Protein AF-A0A3R6WIM2-F1 (afdb_monomer)

Organism: Aphanomyces astaci (NCBI:txid112090)

Secondary structure (DSSP, 8-state):
-EEE---THHHH-SS--HHHHHHHHHHHHHHHTT----EEE-HHHHIIIIIHHHHHHHHTT----HHHHIIIIIIIIIHHHHHHHTT-S------S-EEEE---TT-TT-TT-EEEE--SSTTT--TTTTTTS-HHHHHH--------SS-EEEEEEETTTTEEEEEESTT-GGG--S----PPPPPEEEEEEEHHHHGGG-GGGTT-------EEEEEEESSPPS---TTSEEEEE-TTSBEEEEEE-------TTTTTPPPPSS---TT-

Radius of gyration: 21.7 Å; Cα contacts (8 Å, |Δi|>4): 356; chains: 1; bounding box: 56×52×56 Å

Structure (mmCIF, N/CA/C/O backbone):
data_AF-A0A3R6WIM2-F1
#
_entry.id   AF-A0A3R6WIM2-F1
#
loop_
_atom_site.group_PDB
_atom_site.id
_atom_site.type_symbol
_atom_site.label_atom_id
_atom_site.label_alt_id
_atom_site.label_comp_id
_atom_site.label_asym_id
_atom_site.label_entity_id
_atom_site.label_seq_id
_atom_site.pdbx_PDB_ins_code
_atom_site.Cartn_x
_atom_site.Cartn_y
_atom_site.Cartn_z
_atom_site.occupancy
_atom_site.B_iso_or_equiv
_atom_site.auth_seq_id
_atom_site.auth_comp_id
_atom_site.auth_asym_id
_atom_site.auth_atom_id
_atom_site.pdbx_PDB_model_num
ATOM 1 N N . MET A 1 1 ? -11.407 5.910 15.675 1.00 86.75 1 MET A N 1
ATOM 2 C CA . MET A 1 1 ? -10.762 7.200 15.350 1.00 86.75 1 MET A CA 1
ATOM 3 C C . MET A 1 1 ? -10.934 7.464 13.865 1.00 86.75 1 MET A C 1
ATOM 5 O O . MET A 1 1 ? -10.931 6.506 13.103 1.00 86.75 1 MET A O 1
ATOM 9 N N . TYR A 1 2 ? -11.085 8.726 13.484 1.00 91.81 2 TYR A N 1
ATOM 10 C CA . TYR A 1 2 ? -11.113 9.222 12.111 1.00 91.81 2 TYR A CA 1
ATOM 11 C C . TYR A 1 2 ? -9.882 10.107 11.897 1.00 91.81 2 TYR A C 1
ATOM 13 O O . TYR A 1 2 ? -9.589 10.944 12.751 1.00 91.81 2 TYR A O 1
ATOM 21 N N . MET A 1 3 ? -9.154 9.896 10.802 1.00 93.19 3 MET A N 1
ATOM 22 C CA . MET A 1 3 ? -7.938 10.646 10.480 1.00 93.19 3 MET A CA 1
ATOM 23 C C . MET A 1 3 ? -8.254 11.684 9.409 1.00 93.19 3 MET A C 1
ATOM 25 O O . MET A 1 3 ? -8.767 11.326 8.352 1.00 93.19 3 MET A O 1
ATOM 29 N N . ASN A 1 4 ? -7.934 12.944 9.679 1.00 91.81 4 ASN A N 1
ATOM 30 C CA . ASN A 1 4 ? -7.962 14.018 8.702 1.00 91.81 4 ASN A CA 1
ATOM 31 C C . ASN A 1 4 ? -6.546 14.211 8.156 1.00 91.81 4 ASN A C 1
ATOM 33 O O . ASN A 1 4 ? -5.674 14.661 8.890 1.00 91.81 4 ASN A O 1
ATOM 37 N N . ASN A 1 5 ? -6.314 13.835 6.900 1.00 91.19 5 ASN A N 1
ATOM 38 C CA . ASN A 1 5 ? -4.972 13.847 6.299 1.00 91.19 5 ASN A CA 1
ATOM 39 C C . ASN A 1 5 ? -4.821 14.905 5.199 1.00 91.19 5 ASN A C 1
ATOM 41 O O . ASN A 1 5 ? -3.722 15.099 4.689 1.00 91.19 5 ASN A O 1
ATOM 45 N N . TRP A 1 6 ? -5.912 15.559 4.807 1.00 87.81 6 TRP A N 1
ATOM 46 C CA . TRP A 1 6 ? -5.915 16.586 3.776 1.00 87.81 6 TRP A CA 1
ATOM 47 C C . TRP A 1 6 ? -6.895 17.686 4.156 1.00 87.81 6 TRP A C 1
ATOM 49 O O . TRP A 1 6 ? -7.988 17.395 4.644 1.00 87.81 6 TRP A O 1
ATOM 59 N N . ASP A 1 7 ? -6.498 18.934 3.939 1.00 80.62 7 ASP A N 1
ATOM 60 C CA . ASP A 1 7 ? -7.357 20.091 4.140 1.00 80.62 7 ASP A CA 1
ATOM 61 C C . ASP A 1 7 ? -7.768 20.650 2.776 1.00 80.62 7 ASP A C 1
ATOM 63 O O . ASP A 1 7 ? -6.949 21.184 2.034 1.00 80.62 7 ASP A O 1
ATOM 67 N N . THR A 1 8 ? -9.045 20.499 2.427 1.00 70.69 8 THR A N 1
ATOM 68 C CA . THR A 1 8 ? -9.596 21.010 1.163 1.00 70.69 8 THR A CA 1
ATOM 69 C C . THR A 1 8 ? -9.983 22.488 1.243 1.00 70.69 8 THR A C 1
ATOM 71 O O . THR A 1 8 ? -10.415 23.064 0.243 1.00 70.69 8 THR A O 1
ATOM 74 N N . SER A 1 9 ? -9.862 23.123 2.417 1.00 66.31 9 SER A N 1
ATOM 75 C CA . SER A 1 9 ? -10.294 24.511 2.608 1.00 66.31 9 SER A CA 1
ATOM 76 C C . SER A 1 9 ? -9.467 25.514 1.795 1.00 66.31 9 SER A C 1
ATOM 78 O O . SER A 1 9 ? -10.007 26.543 1.379 1.00 66.31 9 SER A O 1
ATOM 80 N N . ASP A 1 10 ? -8.219 25.163 1.477 1.00 59.25 10 ASP A N 1
ATOM 81 C CA . ASP A 1 10 ? -7.334 25.926 0.592 1.00 59.25 10 ASP A CA 1
ATOM 82 C C . ASP A 1 10 ? -7.702 25.801 -0.903 1.00 59.25 10 ASP A C 1
ATOM 84 O O . ASP A 1 10 ? -7.339 26.670 -1.699 1.00 59.25 10 ASP A O 1
ATOM 88 N N . GLU A 1 11 ? -8.444 24.760 -1.302 1.00 62.84 11 GLU A N 1
ATOM 89 C CA . GLU A 1 11 ? -8.782 24.470 -2.707 1.00 62.84 11 GLU A CA 1
ATOM 90 C C . GLU A 1 11 ? -10.195 24.937 -3.094 1.00 62.84 11 GLU A C 1
ATOM 92 O O . GLU A 1 11 ? -10.395 25.488 -4.178 1.00 62.84 11 GLU A O 1
ATOM 97 N N . GLU A 1 12 ? -11.182 24.740 -2.215 1.00 59.19 12 GLU A N 1
ATOM 98 C CA . GLU A 1 12 ? -12.606 24.902 -2.559 1.00 59.19 12 GLU A CA 1
ATOM 99 C C . GLU A 1 12 ? -13.283 26.119 -1.897 1.00 59.19 12 GLU A C 1
ATOM 101 O O . GLU A 1 12 ? -14.441 26.434 -2.192 1.00 59.19 12 GLU A O 1
ATOM 106 N N . GLY A 1 13 ? -12.573 26.854 -1.032 1.00 54.12 13 GLY A N 1
ATOM 107 C CA . GLY A 1 13 ? -13.173 27.895 -0.192 1.00 54.12 13 GLY A CA 1
ATOM 108 C C . GLY A 1 13 ? -14.151 27.305 0.835 1.00 54.12 13 GLY A C 1
ATOM 109 O O . GLY A 1 13 ? -14.375 26.103 0.876 1.00 54.12 13 GLY A O 1
ATOM 110 N N . HIS A 1 14 ? -14.730 28.137 1.709 1.00 53.75 14 HIS A N 1
ATOM 111 C CA . HIS A 1 14 ? -15.547 27.732 2.873 1.00 53.75 14 HIS A CA 1
ATOM 112 C C . HIS A 1 14 ? -16.905 27.039 2.558 1.00 53.75 14 HIS A C 1
ATOM 114 O O . HIS A 1 14 ? -17.924 27.351 3.179 1.00 53.75 14 HIS A O 1
ATOM 120 N N . ALA A 1 15 ? -16.963 26.125 1.591 1.00 58.12 15 ALA A N 1
ATOM 121 C CA . ALA A 1 15 ? -18.039 25.152 1.455 1.00 58.12 15 ALA A CA 1
ATOM 122 C C . ALA A 1 15 ? -17.889 24.043 2.514 1.00 58.12 15 ALA A C 1
ATOM 124 O O . ALA A 1 15 ? -16.830 23.878 3.119 1.00 58.12 15 ALA A O 1
ATOM 125 N N . THR A 1 16 ? -18.964 23.294 2.777 1.00 59.88 16 THR A N 1
ATOM 126 C CA . THR A 1 16 ? -18.928 22.141 3.687 1.00 59.88 16 THR A CA 1
ATOM 127 C C . THR A 1 16 ? -17.893 21.138 3.184 1.00 59.88 16 THR A C 1
ATOM 129 O O . THR A 1 16 ? -18.090 20.519 2.142 1.00 59.88 16 THR A O 1
ATOM 132 N N . CYS A 1 17 ? -16.785 21.013 3.914 1.00 66.88 17 CYS A N 1
ATOM 133 C CA . CYS A 1 17 ? -15.650 20.191 3.521 1.00 66.88 17 CYS A CA 1
ATOM 134 C C . CYS A 1 17 ? -16.078 18.713 3.406 1.00 66.88 17 CYS A C 1
ATOM 136 O O . CYS A 1 17 ? -16.733 18.204 4.325 1.00 66.88 17 CYS A O 1
ATOM 138 N N . PRO A 1 18 ? -15.708 17.988 2.331 1.00 74.75 18 PRO A N 1
ATOM 139 C CA . PRO A 1 18 ? -15.971 16.552 2.204 1.00 74.75 18 PRO A CA 1
ATOM 140 C C . PRO A 1 18 ? -15.535 15.744 3.435 1.00 74.75 18 PRO A C 1
ATOM 142 O O . PRO A 1 18 ? -16.265 14.858 3.881 1.00 74.75 18 PRO A O 1
ATOM 145 N N . ALA A 1 19 ? -14.413 16.117 4.059 1.00 77.00 19 ALA A N 1
ATOM 146 C CA . ALA A 1 19 ? -13.915 15.470 5.270 1.00 77.00 19 ALA A CA 1
ATOM 147 C C . ALA A 1 19 ? -14.856 15.629 6.481 1.00 77.00 19 ALA A C 1
ATOM 149 O O . ALA A 1 19 ? -14.886 14.759 7.353 1.00 77.00 19 ALA A O 1
ATOM 150 N N . ASP A 1 20 ? -15.643 16.708 6.552 1.00 82.19 20 ASP A N 1
ATOM 151 C CA . ASP A 1 20 ? -16.633 16.892 7.619 1.00 82.19 20 ASP A CA 1
ATOM 152 C C . ASP A 1 20 ? -17.841 15.970 7.422 1.00 82.19 20 ASP A C 1
ATOM 154 O O . ASP A 1 20 ? -18.350 15.406 8.393 1.00 82.19 20 ASP A O 1
ATOM 158 N N . MET A 1 21 ? -18.266 15.758 6.170 1.00 83.75 21 MET A N 1
ATOM 159 C CA . MET A 1 21 ? -19.327 14.798 5.849 1.00 83.75 21 MET A CA 1
ATOM 160 C C . MET A 1 21 ? -18.889 13.357 6.138 1.00 83.75 21 MET A C 1
ATOM 162 O O . MET A 1 21 ? -19.644 12.591 6.741 1.00 83.75 21 MET A O 1
ATOM 166 N N . GLU A 1 22 ? -17.659 12.993 5.767 1.00 85.44 22 GLU A N 1
ATOM 167 C CA . GLU A 1 22 ? -17.084 11.679 6.079 1.00 85.44 22 GLU A CA 1
ATOM 168 C C . GLU A 1 22 ? -16.961 11.456 7.590 1.00 85.44 22 GLU A C 1
ATOM 170 O O . GLU A 1 22 ? -17.325 10.389 8.098 1.00 85.44 22 GLU A O 1
ATOM 175 N N . TYR A 1 23 ? -16.512 12.473 8.331 1.00 88.75 23 TYR A N 1
ATOM 176 C CA . TYR A 1 23 ? -16.432 12.392 9.784 1.00 88.75 23 TYR A CA 1
ATOM 177 C C . TYR A 1 23 ? -17.807 12.186 10.429 1.00 88.75 23 TYR A C 1
ATOM 179 O O . TYR A 1 23 ? -17.931 11.371 11.347 1.00 88.75 23 TYR A O 1
ATOM 187 N N . GLU A 1 24 ? -18.847 12.871 9.946 1.00 88.69 24 GLU A N 1
ATOM 188 C CA . GLU A 1 24 ? -20.206 12.701 10.467 1.00 88.69 24 GLU A CA 1
ATOM 189 C C . GLU A 1 24 ? -20.751 11.292 10.197 1.00 88.69 24 GLU A C 1
ATOM 191 O O . GLU A 1 24 ? -21.324 10.675 11.099 1.00 88.69 24 GLU A O 1
ATOM 196 N N . ALA A 1 25 ? -20.494 10.725 9.013 1.00 88.31 25 ALA A N 1
ATOM 197 C CA . ALA A 1 25 ? -20.858 9.342 8.705 1.00 88.31 25 ALA A CA 1
ATOM 198 C C . ALA A 1 25 ? -20.151 8.338 9.637 1.00 88.31 25 ALA A C 1
ATOM 200 O O . ALA A 1 25 ? -20.781 7.423 10.174 1.00 88.31 25 ALA A O 1
ATOM 201 N N . VAL A 1 26 ? -18.853 8.532 9.902 1.00 88.06 26 VAL A N 1
ATOM 202 C CA . VAL A 1 26 ? -18.105 7.704 10.865 1.00 88.06 26 VAL A CA 1
ATOM 203 C C . VAL A 1 26 ? -18.664 7.865 12.276 1.00 88.06 26 VAL A C 1
ATOM 205 O O . VAL A 1 26 ? -18.833 6.873 12.987 1.00 88.06 26 VAL A O 1
ATOM 208 N N . ARG A 1 27 ? -19.004 9.094 12.679 1.00 90.88 27 ARG A N 1
ATOM 209 C CA . ARG A 1 27 ? -19.613 9.378 13.981 1.00 90.88 27 ARG A CA 1
ATOM 210 C C . ARG A 1 27 ? -20.948 8.654 14.136 1.00 90.88 27 ARG A C 1
ATOM 212 O O . ARG A 1 27 ? -21.190 8.082 15.197 1.00 90.88 27 ARG A O 1
ATOM 219 N N . GLN A 1 28 ? -21.779 8.635 13.096 1.00 90.31 28 GLN A N 1
ATOM 220 C CA . GLN A 1 28 ? -23.046 7.909 13.095 1.00 90.31 28 GLN A CA 1
ATOM 221 C C . GLN A 1 28 ? -22.829 6.403 13.290 1.00 90.31 28 GLN A C 1
ATOM 223 O O . GL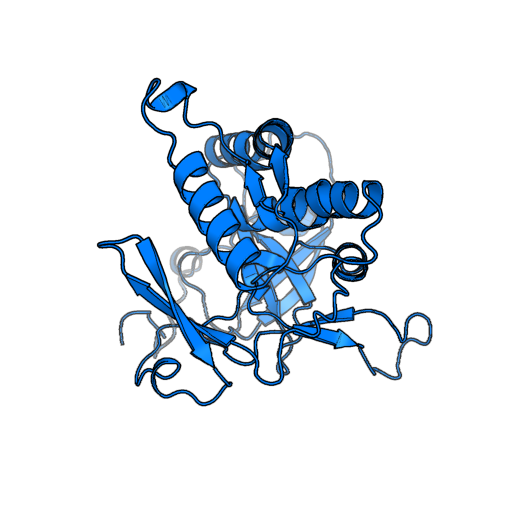N A 1 28 ? -23.399 5.831 14.214 1.00 90.31 28 GLN A O 1
ATOM 228 N N . VAL A 1 29 ? -21.930 5.784 12.517 1.00 85.88 29 VAL A N 1
ATOM 229 C CA . VAL A 1 29 ? -21.606 4.354 12.671 1.00 85.88 29 VAL A CA 1
ATOM 230 C C . VAL A 1 29 ? -21.071 4.048 14.072 1.00 85.88 29 VAL A C 1
ATOM 232 O O . VAL A 1 29 ? -21.488 3.068 14.686 1.00 85.88 29 VAL A O 1
ATOM 235 N N . CYS A 1 30 ? -20.176 4.885 14.607 1.00 83.75 30 CYS A N 1
ATOM 236 C CA . CYS A 1 30 ? -19.651 4.735 15.964 1.00 83.75 30 CYS A CA 1
ATOM 237 C C . CYS A 1 30 ? -20.755 4.809 17.030 1.00 83.75 30 CYS A C 1
ATOM 239 O O . CYS A 1 30 ? -20.733 4.014 17.971 1.00 83.75 30 CYS A O 1
ATOM 241 N N . ASN A 1 31 ? -21.726 5.713 16.866 1.00 88.94 31 ASN A N 1
ATOM 242 C CA . ASN A 1 31 ? -22.882 5.815 17.758 1.00 88.94 31 ASN A CA 1
ATOM 243 C C . ASN A 1 31 ? -23.758 4.556 17.684 1.00 88.94 31 ASN A C 1
ATOM 245 O O . ASN A 1 31 ? -24.132 4.025 18.729 1.00 88.94 31 ASN A O 1
ATOM 249 N N . ASP A 1 32 ? -24.028 4.051 16.478 1.00 85.44 32 ASP A N 1
ATOM 250 C CA . ASP A 1 32 ? -24.875 2.873 16.257 1.00 85.44 32 ASP A CA 1
ATOM 251 C C . ASP A 1 32 ? -24.294 1.605 16.906 1.00 85.44 32 ASP A C 1
ATOM 253 O O . ASP A 1 32 ? -25.037 0.762 17.412 1.00 85.44 32 ASP A O 1
ATOM 257 N N . ILE A 1 33 ? -22.963 1.474 16.932 1.00 82.25 33 ILE A N 1
ATOM 258 C CA . ILE A 1 33 ? -22.265 0.328 17.544 1.00 82.25 33 ILE A CA 1
ATOM 259 C C . ILE A 1 33 ? -21.756 0.601 18.969 1.00 82.25 33 ILE A C 1
ATOM 261 O O . ILE A 1 33 ? -21.156 -0.283 19.580 1.00 82.25 33 ILE A O 1
ATOM 265 N N . GLY A 1 34 ? -21.994 1.800 19.509 1.00 86.00 34 GLY A N 1
ATOM 266 C CA . GLY A 1 34 ? -21.669 2.163 20.889 1.00 86.00 34 GLY A CA 1
ATOM 267 C C . GLY A 1 34 ? -20.174 2.307 21.199 1.00 86.00 34 GLY A C 1
ATOM 268 O O . GLY A 1 34 ? -19.759 1.977 22.310 1.00 86.00 34 GLY A O 1
ATOM 269 N N . ILE A 1 35 ? -19.357 2.787 20.252 1.00 86.00 35 ILE A N 1
ATOM 270 C CA . ILE A 1 35 ? -17.922 3.057 20.470 1.00 86.00 35 ILE A CA 1
ATOM 271 C C . ILE A 1 35 ? -17.607 4.560 20.401 1.00 86.00 35 ILE A C 1
ATOM 273 O O . ILE A 1 35 ? -18.250 5.287 19.644 1.00 86.00 35 ILE A O 1
ATOM 277 N N . PRO A 1 36 ? -16.600 5.058 21.146 1.00 87.56 36 PRO A N 1
ATOM 278 C CA . PRO A 1 36 ? -16.209 6.461 21.070 1.00 87.56 36 PRO A CA 1
ATOM 279 C C . PRO A 1 36 ? -15.622 6.806 19.695 1.00 87.56 36 PRO A C 1
ATOM 281 O O . PRO A 1 36 ? -14.793 6.075 19.143 1.00 87.56 36 PRO A O 1
ATOM 284 N N . CYS A 1 37 ? -16.022 7.963 19.167 1.00 88.25 37 CYS A N 1
ATOM 285 C CA . CYS A 1 37 ? -15.462 8.533 17.948 1.00 88.25 37 CYS A CA 1
ATOM 286 C C . CYS A 1 37 ? -14.547 9.716 18.288 1.00 88.25 37 CYS A C 1
ATOM 288 O O . CYS A 1 37 ? -14.915 10.597 19.062 1.00 88.25 37 CYS A O 1
ATOM 290 N N . THR A 1 38 ? -13.358 9.741 17.692 1.00 89.19 38 THR A N 1
ATOM 291 C CA . THR A 1 38 ? -12.363 10.807 17.869 1.00 89.19 38 THR A CA 1
ATOM 292 C C . THR A 1 38 ? -11.791 11.159 16.508 1.00 89.19 38 THR A C 1
ATOM 294 O O . THR A 1 38 ? -11.394 10.246 15.780 1.00 89.19 38 THR A O 1
ATOM 297 N N . ARG A 1 39 ? -11.743 12.452 16.179 1.00 92.06 39 ARG A N 1
ATOM 298 C CA . ARG A 1 39 ? -11.039 12.992 15.009 1.00 92.06 39 ARG A CA 1
ATOM 299 C C . ARG A 1 39 ? -9.605 13.343 15.393 1.00 92.06 39 ARG A C 1
ATOM 301 O O . ARG A 1 39 ? -9.386 13.918 16.455 1.00 92.06 39 ARG A O 1
ATOM 308 N N . VAL A 1 40 ? -8.659 12.992 14.534 1.00 92.12 40 VAL A N 1
ATOM 309 C CA . VAL A 1 40 ? -7.230 13.285 14.685 1.00 92.12 40 VAL A CA 1
ATOM 310 C C . VAL A 1 40 ? -6.740 13.876 13.375 1.00 92.12 40 VAL A C 1
ATOM 312 O O . VAL A 1 40 ? -7.156 13.409 12.317 1.00 92.12 40 VAL A O 1
ATOM 315 N N . ASP A 1 41 ? -5.900 14.899 13.446 1.00 93.25 41 ASP A N 1
ATOM 316 C CA . ASP A 1 41 ? -5.340 15.557 12.271 1.00 93.25 41 ASP A CA 1
ATOM 317 C C . ASP A 1 41 ? -3.900 15.090 12.036 1.00 93.25 41 ASP A C 1
ATOM 319 O O . ASP A 1 41 ? -3.102 15.075 12.973 1.00 93.25 41 ASP A O 1
ATOM 323 N N . PHE A 1 42 ? -3.611 14.676 10.804 1.00 95.44 42 PHE A N 1
ATOM 324 C CA . PHE A 1 42 ? -2.285 14.313 10.308 1.00 95.44 42 PHE A CA 1
ATOM 325 C C . PHE A 1 42 ? -1.989 15.013 8.972 1.00 95.44 42 PHE A C 1
ATOM 327 O O . PHE A 1 42 ? -1.246 14.480 8.144 1.00 95.44 42 PHE A O 1
ATOM 334 N N . VAL A 1 43 ? -2.595 16.180 8.711 1.00 93.69 43 VAL A N 1
ATOM 335 C CA . VAL A 1 43 ? -2.402 16.936 7.460 1.00 93.69 43 VAL A CA 1
ATOM 336 C C . VAL A 1 43 ? -0.924 17.271 7.264 1.00 93.69 43 VAL A C 1
ATOM 338 O O . VAL A 1 43 ? -0.383 17.090 6.174 1.00 93.69 43 VAL A O 1
ATOM 341 N N . GLN A 1 44 ? -0.238 17.691 8.331 1.00 93.69 44 GLN A N 1
ATOM 342 C CA . GLN A 1 44 ? 1.183 18.030 8.271 1.00 93.69 44 GLN A CA 1
ATOM 343 C C . GLN A 1 44 ? 2.057 16.800 7.977 1.00 93.69 44 GLN A C 1
ATOM 345 O O . GLN A 1 44 ? 2.960 16.870 7.141 1.00 93.69 44 GLN A O 1
ATOM 350 N N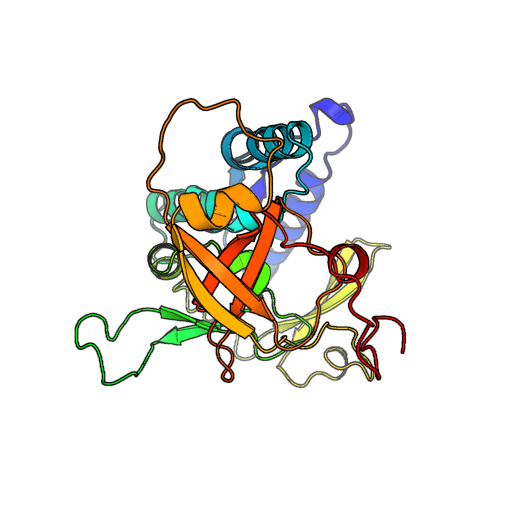 . GLU A 1 45 ? 1.811 15.673 8.646 1.00 95.75 45 GLU A N 1
ATOM 351 C CA . GLU A 1 45 ? 2.531 14.421 8.409 1.00 95.75 45 GLU A CA 1
ATOM 352 C C . GLU A 1 45 ? 2.279 13.892 6.998 1.00 95.75 45 GLU A C 1
ATOM 354 O O . GLU A 1 45 ? 3.225 13.487 6.325 1.00 95.75 45 GLU A O 1
ATOM 359 N N . TYR A 1 46 ? 1.033 13.932 6.521 1.00 95.88 46 TYR A N 1
ATOM 360 C CA . TYR A 1 46 ? 0.688 13.513 5.165 1.00 95.88 46 TYR A CA 1
ATOM 361 C C . TYR A 1 46 ? 1.386 14.387 4.122 1.00 95.88 46 TYR A C 1
ATOM 363 O O . TYR A 1 46 ? 2.005 13.863 3.194 1.00 95.88 46 TYR A O 1
ATOM 371 N N . TRP A 1 47 ? 1.361 15.711 4.296 1.00 93.88 47 TRP A N 1
ATOM 372 C CA . TRP A 1 47 ? 2.027 16.627 3.377 1.00 93.88 47 TRP A CA 1
ATOM 373 C C . TRP A 1 47 ? 3.529 16.343 3.278 1.00 93.88 47 TRP A C 1
ATOM 375 O O . TRP A 1 47 ? 4.063 16.178 2.182 1.00 93.88 47 TRP A O 1
ATOM 385 N N . ASN A 1 48 ? 4.205 16.239 4.424 1.00 94.94 48 ASN A N 1
ATOM 386 C CA . ASN A 1 48 ? 5.661 16.118 4.475 1.00 94.94 48 ASN A CA 1
ATOM 387 C C . ASN A 1 48 ? 6.172 14.722 4.107 1.00 94.94 48 ASN A C 1
ATOM 389 O O . ASN A 1 48 ? 7.232 14.610 3.497 1.00 94.94 48 ASN A O 1
ATOM 393 N N . ASN A 1 49 ? 5.441 13.668 4.478 1.00 95.44 49 ASN A N 1
ATOM 394 C CA . ASN A 1 49 ? 5.935 12.294 4.362 1.00 95.44 49 ASN A CA 1
ATOM 395 C C . ASN A 1 49 ? 5.322 11.534 3.178 1.00 95.44 49 ASN A C 1
ATOM 397 O O . ASN A 1 49 ? 5.833 10.480 2.806 1.00 95.44 49 ASN A O 1
ATOM 401 N N . VAL A 1 50 ? 4.238 12.041 2.580 1.00 95.25 50 VAL A N 1
ATOM 402 C CA . VAL A 1 50 ? 3.557 11.394 1.44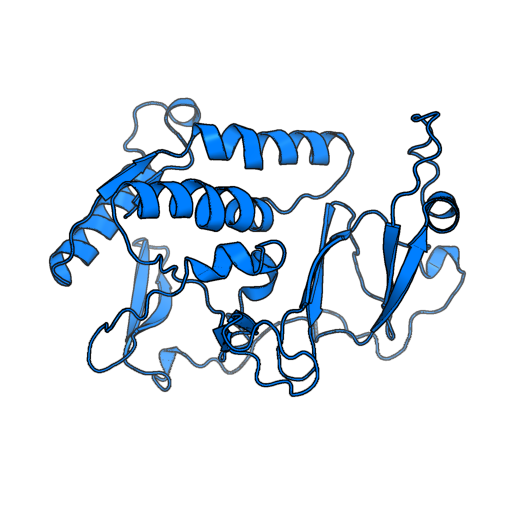7 1.00 95.25 50 VAL A CA 1
ATOM 403 C C . VAL A 1 50 ? 3.513 12.321 0.241 1.00 95.25 50 VAL A C 1
ATOM 405 O O . VAL A 1 50 ? 4.068 11.987 -0.803 1.00 95.25 50 VAL A O 1
ATOM 408 N N . PHE A 1 51 ? 2.880 13.487 0.372 1.00 93.94 51 PHE A N 1
ATOM 409 C CA . PHE A 1 51 ? 2.580 14.338 -0.778 1.00 93.94 51 PHE A CA 1
ATOM 410 C C . PHE A 1 51 ? 3.829 14.987 -1.388 1.00 93.94 51 PHE A C 1
ATOM 412 O O . PHE A 1 51 ? 4.096 14.788 -2.572 1.00 93.94 51 PHE A O 1
ATOM 419 N N . ALA A 1 52 ? 4.624 15.710 -0.592 1.00 93.25 52 ALA A N 1
ATOM 420 C CA . ALA A 1 52 ? 5.844 16.360 -1.070 1.00 93.25 52 ALA A CA 1
ATOM 421 C C . ALA A 1 52 ? 6.857 15.355 -1.666 1.00 93.25 52 ALA A C 1
ATOM 423 O O . ALA A 1 52 ? 7.299 15.589 -2.792 1.00 93.25 52 ALA A O 1
ATOM 424 N N . PRO A 1 53 ? 7.133 14.192 -1.035 1.00 92.44 53 PRO A N 1
ATOM 425 C CA . PRO A 1 53 ? 7.952 13.150 -1.657 1.00 92.44 53 PRO A CA 1
ATOM 426 C C . PRO A 1 53 ? 7.406 12.651 -3.002 1.00 92.44 53 PRO A C 1
ATOM 428 O O . PRO A 1 53 ? 8.175 12.454 -3.940 1.00 92.44 53 PRO A O 1
ATOM 431 N N . CYS A 1 54 ? 6.082 12.494 -3.145 1.00 89.38 54 CYS A N 1
ATOM 432 C CA . CYS A 1 54 ? 5.490 12.126 -4.434 1.00 89.38 54 CYS A CA 1
ATOM 433 C C . CYS A 1 54 ? 5.721 13.207 -5.501 1.00 89.38 54 CYS A C 1
ATOM 435 O O . CYS A 1 54 ? 5.991 12.872 -6.652 1.00 89.38 54 CYS A O 1
ATOM 437 N N . LEU A 1 55 ? 5.636 14.495 -5.150 1.00 88.81 55 LEU A N 1
ATOM 438 C CA . LEU A 1 55 ? 5.937 15.582 -6.089 1.00 88.81 55 LEU A CA 1
ATOM 439 C C . LEU A 1 55 ? 7.400 15.554 -6.542 1.00 88.81 55 LEU A C 1
ATOM 441 O O . LEU A 1 55 ? 7.666 15.721 -7.734 1.00 88.81 55 LEU A O 1
ATOM 445 N N . ASP A 1 56 ? 8.330 15.288 -5.624 1.00 86.25 56 ASP A N 1
ATOM 446 C CA . ASP A 1 56 ? 9.753 15.146 -5.944 1.00 86.25 56 ASP A CA 1
ATOM 447 C C . ASP A 1 56 ? 10.008 13.952 -6.877 1.00 86.25 56 ASP A C 1
ATOM 449 O O . ASP A 1 56 ? 10.832 14.039 -7.792 1.00 86.25 56 ASP A O 1
ATOM 453 N N . GLU A 1 57 ? 9.293 12.840 -6.688 1.00 79.88 57 GLU A N 1
ATOM 454 C CA . GLU A 1 57 ? 9.351 11.680 -7.582 1.00 79.88 57 GLU A CA 1
ATOM 455 C C . GLU A 1 57 ? 8.762 11.989 -8.966 1.00 79.88 57 GLU A C 1
ATOM 457 O O . GLU A 1 57 ? 9.395 11.694 -9.985 1.00 79.88 57 GLU A O 1
ATOM 462 N N . TYR A 1 58 ? 7.604 12.652 -9.033 1.00 79.25 58 TYR A N 1
ATOM 463 C CA . TYR A 1 58 ? 7.031 13.109 -10.302 1.00 79.25 58 TYR A CA 1
ATOM 464 C C . TYR A 1 58 ? 7.974 14.059 -11.049 1.00 79.25 58 TYR A C 1
ATOM 466 O O . TYR A 1 58 ? 8.165 13.908 -12.257 1.00 79.25 58 TYR A O 1
ATOM 474 N N . ALA A 1 59 ? 8.617 14.998 -10.348 1.00 73.69 59 ALA A N 1
ATOM 475 C CA . ALA A 1 59 ? 9.601 15.912 -10.932 1.00 73.69 59 ALA A CA 1
ATOM 476 C C . ALA A 1 59 ? 10.822 15.174 -11.515 1.00 73.69 59 ALA A C 1
ATOM 478 O O . ALA A 1 59 ? 11.454 15.659 -12.454 1.00 73.69 59 ALA A O 1
ATOM 479 N N . GLN A 1 60 ? 11.128 13.981 -11.000 1.00 77.31 60 GLN A N 1
ATOM 480 C CA . GLN A 1 60 ? 12.178 13.093 -11.502 1.00 77.31 60 GLN A CA 1
ATOM 481 C C . GLN A 1 60 ? 11.715 12.147 -12.625 1.00 77.31 60 GLN A C 1
ATOM 483 O O . GLN A 1 60 ? 12.515 11.335 -13.098 1.00 77.31 60 GLN A O 1
ATOM 488 N N . GLY A 1 61 ? 10.456 12.241 -13.062 1.00 73.31 61 GLY A N 1
ATOM 489 C CA . GLY A 1 61 ? 9.877 11.397 -14.109 1.00 73.31 61 GLY A CA 1
ATOM 490 C C . GLY A 1 61 ? 9.407 10.023 -13.627 1.00 73.31 61 GLY A C 1
ATOM 491 O O . GLY A 1 61 ? 9.184 9.135 -14.450 1.00 73.31 61 GLY A O 1
ATOM 492 N N . PHE A 1 62 ? 9.267 9.830 -12.315 1.00 75.81 62 PHE A N 1
ATOM 493 C CA . PHE A 1 62 ? 8.704 8.614 -11.741 1.00 75.81 62 PHE A CA 1
ATOM 494 C C . PHE A 1 62 ? 7.183 8.664 -11.652 1.00 75.81 62 PHE A C 1
ATOM 496 O O . PHE A 1 62 ? 6.555 9.716 -11.760 1.00 75.81 62 PHE A O 1
ATOM 503 N N . THR A 1 63 ? 6.586 7.489 -11.461 1.00 78.25 63 THR A N 1
ATOM 504 C CA . THR A 1 63 ? 5.156 7.340 -11.177 1.00 78.25 63 THR A CA 1
ATOM 505 C C . THR A 1 63 ? 4.997 6.800 -9.750 1.00 78.25 63 THR A C 1
ATOM 507 O O . THR A 1 63 ? 4.836 5.587 -9.600 1.00 78.25 63 THR A O 1
ATOM 510 N N . PRO A 1 64 ? 5.090 7.647 -8.705 1.00 84.06 64 PRO A N 1
ATOM 511 C CA . PRO A 1 64 ? 4.947 7.228 -7.309 1.00 84.06 64 PRO A CA 1
ATOM 512 C C . PRO A 1 64 ? 3.579 6.604 -7.024 1.00 84.06 64 PRO A C 1
ATOM 514 O O . PRO A 1 64 ? 2.582 6.895 -7.690 1.00 84.06 64 PRO A O 1
ATOM 517 N N . ASN A 1 65 ? 3.513 5.794 -5.968 1.00 89.06 65 ASN A N 1
ATOM 518 C CA . ASN A 1 65 ? 2.255 5.306 -5.410 1.00 89.06 65 ASN A CA 1
ATOM 519 C C . ASN A 1 65 ? 2.010 5.908 -4.005 1.00 89.06 65 ASN A C 1
ATOM 521 O O . ASN A 1 65 ? 2.542 5.386 -3.018 1.00 89.06 65 ASN A O 1
ATOM 525 N N . PRO A 1 66 ? 1.205 6.985 -3.882 1.00 91.56 66 PRO A N 1
ATOM 526 C CA . PRO A 1 66 ? 0.990 7.668 -2.604 1.00 91.56 66 PRO A CA 1
ATOM 527 C C . PRO A 1 66 ? 0.265 6.803 -1.565 1.00 91.56 66 PRO A C 1
ATOM 529 O O . PRO A 1 66 ? 0.454 7.013 -0.370 1.00 91.56 66 PRO A O 1
ATOM 532 N N . ASP A 1 67 ? -0.522 5.802 -1.975 1.00 91.69 67 ASP A N 1
ATOM 533 C CA . ASP A 1 67 ? -1.237 4.920 -1.044 1.00 91.69 67 ASP A CA 1
ATOM 534 C C . ASP A 1 67 ? -0.290 3.980 -0.290 1.00 91.69 67 ASP A C 1
ATOM 536 O O . ASP A 1 67 ? -0.477 3.732 0.906 1.00 91.69 67 ASP A O 1
ATOM 540 N N . VAL A 1 68 ? 0.753 3.484 -0.968 1.00 91.81 68 VAL A N 1
ATOM 541 C CA . VAL A 1 68 ? 1.808 2.671 -0.342 1.00 91.81 68 VAL A CA 1
ATOM 542 C C . VAL A 1 68 ? 2.531 3.488 0.734 1.00 91.81 68 VAL A C 1
ATOM 544 O O . VAL A 1 68 ? 2.722 3.008 1.855 1.00 91.81 68 VAL A O 1
ATOM 547 N N . LEU A 1 69 ? 2.874 4.744 0.425 1.00 92.06 69 LEU A N 1
ATOM 548 C CA . LEU A 1 69 ? 3.504 5.660 1.379 1.00 92.06 69 LEU A CA 1
ATOM 549 C C . LEU A 1 69 ? 2.555 6.047 2.518 1.00 92.06 69 LEU A C 1
ATOM 551 O O . LEU A 1 69 ? 2.945 5.981 3.677 1.00 92.06 69 LEU A O 1
ATOM 555 N N . CYS A 1 70 ? 1.293 6.362 2.228 1.00 94.56 70 CYS A N 1
ATOM 556 C CA . CYS A 1 70 ? 0.285 6.689 3.237 1.00 94.56 70 CYS A CA 1
ATOM 557 C C . CYS A 1 70 ? 0.095 5.554 4.253 1.00 94.56 70 CYS A C 1
ATOM 559 O O . CYS A 1 70 ? 0.006 5.798 5.459 1.00 94.56 70 CYS A O 1
ATOM 561 N N . ASN A 1 71 ? 0.079 4.296 3.803 1.00 94.19 71 ASN A N 1
ATOM 562 C CA . ASN A 1 71 ? 0.027 3.166 4.727 1.00 94.19 71 ASN A CA 1
ATOM 563 C C . ASN A 1 71 ? 1.268 3.120 5.624 1.00 94.19 71 ASN A C 1
ATOM 565 O O . ASN A 1 71 ? 1.119 3.003 6.839 1.00 94.19 71 ASN A O 1
ATOM 569 N N . ARG A 1 72 ? 2.468 3.253 5.050 1.00 93.38 72 ARG A N 1
ATOM 570 C CA . ARG A 1 72 ? 3.726 3.203 5.804 1.00 93.38 72 ARG A CA 1
ATOM 571 C C . ARG A 1 72 ? 3.865 4.358 6.800 1.00 93.38 72 ARG A C 1
ATOM 573 O O . ARG A 1 72 ? 4.092 4.103 7.975 1.00 93.38 72 ARG A O 1
ATOM 580 N N . GLU A 1 73 ? 3.701 5.592 6.337 1.00 96.19 73 GLU A N 1
ATOM 581 C CA . GLU A 1 73 ? 4.031 6.813 7.087 1.00 96.19 73 GLU A CA 1
ATOM 582 C C . GLU A 1 73 ? 2.885 7.313 7.971 1.00 96.19 73 GLU A C 1
ATOM 584 O O . GLU A 1 73 ? 3.108 7.901 9.028 1.00 96.19 73 GLU A O 1
ATOM 589 N N . ILE A 1 74 ? 1.635 7.088 7.558 1.00 96.25 74 ILE A N 1
ATOM 590 C CA . ILE A 1 74 ? 0.473 7.645 8.258 1.00 96.25 74 ILE A CA 1
ATOM 591 C C . ILE A 1 74 ? -0.244 6.560 9.039 1.00 96.25 74 ILE A C 1
ATOM 593 O O . ILE A 1 74 ? -0.301 6.618 10.264 1.00 96.25 74 ILE A O 1
ATOM 597 N N . LYS A 1 75 ? -0.771 5.534 8.363 1.00 92.56 75 LYS A N 1
ATOM 598 C CA . LYS A 1 75 ? -1.645 4.551 9.027 1.00 92.56 75 LYS A CA 1
ATOM 599 C C . LYS A 1 75 ? -0.894 3.635 9.992 1.00 92.56 75 LYS A C 1
AT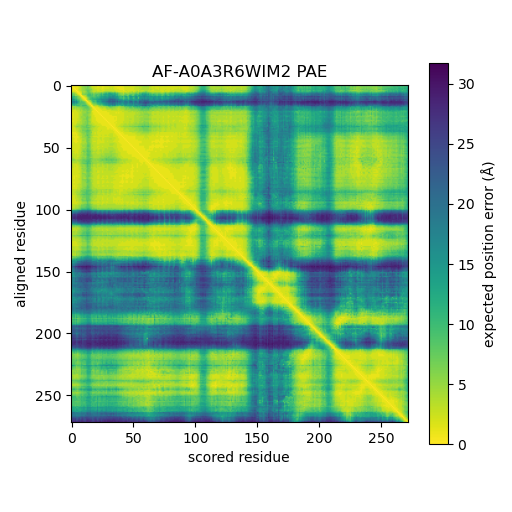OM 601 O O . LYS A 1 75 ? -1.443 3.286 11.032 1.00 92.56 75 LYS A O 1
ATOM 606 N N . PHE A 1 76 ? 0.326 3.228 9.654 1.00 93.75 76 PHE A N 1
ATOM 607 C CA . PHE A 1 76 ? 1.113 2.299 10.469 1.00 93.75 76 PHE A CA 1
ATOM 608 C C . PHE A 1 76 ? 2.307 2.955 11.182 1.00 93.75 76 PHE A C 1
ATOM 610 O O . PHE A 1 76 ? 2.956 2.277 11.975 1.00 93.75 76 PHE A O 1
ATOM 617 N N . ASP A 1 77 ? 2.536 4.261 10.991 1.00 94.12 77 ASP A N 1
ATOM 618 C CA . ASP A 1 77 ? 3.464 5.055 11.811 1.00 94.12 77 ASP A CA 1
ATOM 619 C C . ASP A 1 77 ? 2.747 6.157 12.609 1.00 94.12 77 ASP A C 1
ATOM 621 O O . ASP A 1 77 ? 2.492 5.958 13.799 1.00 94.12 77 ASP A O 1
ATOM 625 N N . ALA A 1 78 ? 2.374 7.292 12.001 1.00 95.00 78 ALA A N 1
ATOM 626 C CA . ALA A 1 78 ? 1.806 8.434 12.736 1.00 95.00 78 ALA A CA 1
ATOM 627 C C . ALA A 1 78 ? 0.569 8.064 13.578 1.00 95.00 78 ALA A C 1
ATOM 629 O O . ALA A 1 78 ? 0.512 8.341 14.781 1.00 95.00 78 ALA A O 1
ATOM 630 N N . PHE A 1 79 ? -0.382 7.347 12.977 1.00 93.69 79 PHE A N 1
ATOM 631 C CA . PHE A 1 79 ? -1.578 6.853 13.650 1.00 93.69 79 PHE A CA 1
ATOM 632 C C . PHE A 1 79 ? -1.258 5.823 14.732 1.00 93.69 79 PHE A C 1
ATOM 634 O O . PHE A 1 79 ? -1.827 5.890 15.819 1.00 93.69 79 PHE A O 1
ATOM 641 N N . ALA A 1 80 ? -0.333 4.895 14.474 1.00 90.38 80 ALA A N 1
ATOM 642 C CA . ALA A 1 80 ? 0.066 3.884 15.449 1.00 90.38 80 ALA A CA 1
ATOM 643 C C . ALA A 1 80 ? 0.719 4.530 16.686 1.00 90.38 80 ALA A C 1
ATOM 645 O O . ALA A 1 80 ? 0.340 4.236 17.824 1.00 90.38 80 ALA A O 1
ATOM 646 N N . ARG A 1 81 ? 1.628 5.493 16.470 1.00 92.12 81 ARG A N 1
ATOM 647 C CA . ARG A 1 81 ? 2.251 6.293 17.535 1.00 92.12 81 ARG A CA 1
ATOM 648 C C . ARG A 1 81 ? 1.214 7.078 18.331 1.00 92.12 81 ARG A C 1
ATOM 650 O O . ARG A 1 81 ? 1.263 7.056 19.562 1.00 92.12 81 ARG A O 1
ATOM 657 N N . TYR A 1 82 ? 0.268 7.730 17.655 1.00 91.31 82 TYR A N 1
ATOM 658 C CA . TYR A 1 82 ? -0.819 8.455 18.312 1.00 91.31 82 TYR A CA 1
ATOM 659 C C . TYR A 1 82 ? -1.714 7.521 19.136 1.00 91.31 82 TYR A C 1
ATOM 661 O O . TYR A 1 82 ? -1.969 7.788 20.309 1.00 91.31 82 TYR A O 1
ATOM 669 N N . ALA A 1 83 ? -2.144 6.396 18.560 1.00 88.00 83 ALA A N 1
ATOM 670 C CA . ALA A 1 83 ? -2.979 5.405 19.231 1.00 88.00 83 ALA A CA 1
ATOM 671 C C . ALA A 1 83 ? -2.308 4.887 20.510 1.00 88.00 83 ALA A C 1
ATOM 673 O O . ALA A 1 83 ? -2.930 4.863 21.572 1.00 88.00 83 ALA A O 1
ATOM 674 N N . LYS A 1 84 ? -1.012 4.562 20.439 1.00 87.31 84 LYS A N 1
ATOM 675 C CA . LYS A 1 84 ? -0.220 4.164 21.607 1.00 87.31 84 LYS A CA 1
ATOM 676 C C . LYS A 1 84 ? -0.126 5.280 22.649 1.00 87.31 84 LYS A C 1
ATOM 678 O O . LYS A 1 84 ? -0.236 5.008 23.842 1.00 87.31 84 LYS A O 1
ATOM 683 N N . HIS A 1 85 ? 0.064 6.528 22.219 1.00 88.38 85 HIS A N 1
ATOM 684 C CA . HIS A 1 85 ? 0.137 7.681 23.119 1.00 88.38 85 HIS A CA 1
ATOM 685 C C . HIS A 1 85 ? -1.158 7.888 23.915 1.00 88.38 85 HIS A C 1
ATOM 687 O O . HIS A 1 85 ? -1.098 8.187 25.105 1.00 88.38 85 HIS A O 1
ATOM 693 N N . VAL A 1 86 ? -2.320 7.665 23.295 1.00 86.94 86 VAL A N 1
ATOM 694 C CA . VAL A 1 86 ? -3.620 7.749 23.981 1.00 86.94 86 VAL A CA 1
ATOM 695 C C . VAL A 1 86 ? -4.008 6.465 24.729 1.00 86.94 86 VAL A C 1
ATOM 697 O O . VAL A 1 86 ? -5.132 6.350 25.213 1.00 86.94 86 VAL A O 1
ATOM 700 N N . GLY A 1 87 ? -3.082 5.508 24.847 1.00 85.06 87 GLY A N 1
ATOM 701 C CA . GLY A 1 87 ? -3.239 4.303 25.660 1.00 85.06 87 GLY A CA 1
ATOM 702 C C . GLY A 1 87 ? -3.909 3.121 24.958 1.00 85.06 87 GLY A C 1
ATOM 703 O O . GLY A 1 87 ? -4.384 2.222 25.644 1.00 85.06 87 GLY A O 1
ATOM 704 N N . ALA A 1 88 ? -3.975 3.097 23.624 1.00 83.31 88 ALA A N 1
ATOM 705 C CA . ALA A 1 88 ? -4.471 1.928 22.903 1.00 83.31 88 ALA A CA 1
ATOM 706 C C . ALA A 1 88 ? -3.443 0.784 22.925 1.00 83.31 88 ALA A C 1
ATOM 708 O O . ALA A 1 88 ? -2.268 0.986 22.616 1.00 83.31 88 ALA A O 1
ATOM 709 N N . ASP A 1 89 ? -3.907 -0.434 23.213 1.00 78.62 89 ASP A N 1
ATOM 710 C CA . ASP A 1 89 ? -3.076 -1.645 23.167 1.00 78.62 89 ASP A CA 1
ATOM 711 C C . ASP A 1 89 ? -2.749 -2.083 21.734 1.00 78.62 89 ASP A C 1
ATOM 713 O O . ASP A 1 89 ? -1.732 -2.730 21.482 1.00 78.62 89 ASP A O 1
ATOM 717 N N . ALA A 1 90 ? -3.638 -1.764 20.790 1.00 80.50 90 ALA A N 1
ATOM 718 C CA . ALA A 1 90 ? -3.485 -2.108 19.388 1.00 80.50 90 ALA A CA 1
ATOM 719 C C . ALA A 1 90 ? -4.346 -1.226 18.474 1.00 80.50 90 ALA A C 1
ATOM 721 O O . ALA A 1 90 ? -5.340 -0.634 18.898 1.00 80.50 90 ALA A O 1
ATOM 722 N N . ILE A 1 91 ? -3.996 -1.215 17.189 1.00 84.38 91 ILE A N 1
ATOM 723 C CA . ILE A 1 91 ? -4.769 -0.597 16.111 1.00 84.38 91 ILE A CA 1
ATOM 724 C C . ILE A 1 91 ? -5.427 -1.654 15.219 1.00 84.38 91 ILE A C 1
ATOM 726 O O . ILE A 1 91 ? -4.926 -2.768 15.062 1.00 84.38 91 ILE A O 1
ATOM 730 N N . ALA A 1 92 ? -6.555 -1.288 14.613 1.00 85.12 92 ALA A N 1
ATOM 731 C CA . ALA A 1 92 ? -7.219 -2.047 13.558 1.00 85.12 92 ALA A CA 1
ATOM 732 C C . ALA A 1 92 ? -7.444 -1.136 12.353 1.00 85.12 92 ALA A C 1
ATOM 734 O O . ALA A 1 92 ? -7.706 0.057 12.503 1.00 85.12 92 ALA A O 1
ATOM 735 N N . THR A 1 93 ? -7.394 -1.715 11.157 1.00 85.88 93 THR A N 1
ATOM 736 C CA . THR A 1 93 ? -7.739 -1.026 9.911 1.00 85.88 93 THR A CA 1
ATOM 737 C C . THR A 1 93 ? -8.659 -1.913 9.081 1.00 85.88 93 THR A C 1
ATOM 739 O O . THR A 1 93 ? -8.680 -3.129 9.261 1.00 85.88 93 THR A O 1
ATOM 742 N N . GLY A 1 94 ? -9.415 -1.316 8.160 1.00 84.62 94 GLY A N 1
ATOM 743 C CA . GLY A 1 94 ? -10.310 -2.048 7.257 1.00 84.62 94 GLY A CA 1
ATOM 744 C C . GLY A 1 94 ? -9.607 -2.731 6.080 1.00 84.62 94 GLY A C 1
ATOM 745 O O . GLY A 1 94 ? -10.274 -3.011 5.087 1.00 84.62 94 GLY A O 1
ATOM 746 N N . HIS A 1 95 ? -8.285 -2.939 6.140 1.00 86.06 95 HIS A N 1
ATOM 747 C CA . HIS A 1 95 ? -7.560 -3.548 5.030 1.00 86.06 95 HIS A CA 1
ATOM 748 C C . HIS A 1 95 ? -7.915 -5.027 4.886 1.00 86.06 95 HIS A C 1
ATOM 750 O O . HIS A 1 95 ? -7.888 -5.793 5.851 1.00 86.06 95 HIS A O 1
ATOM 756 N N . TYR A 1 96 ? -8.181 -5.440 3.654 1.00 84.88 96 TYR A N 1
ATOM 757 C CA . TYR A 1 96 ? -8.312 -6.845 3.295 1.00 84.88 96 TYR A CA 1
ATOM 758 C C . TYR A 1 96 ? -6.906 -7.439 3.187 1.00 84.88 96 TYR A C 1
ATOM 760 O O . TYR A 1 96 ? -6.267 -7.404 2.138 1.00 84.88 96 TYR A O 1
ATOM 768 N N . ALA A 1 97 ? -6.412 -7.948 4.309 1.00 87.19 97 ALA A N 1
ATOM 769 C CA . ALA A 1 97 ? -5.147 -8.655 4.442 1.00 87.19 97 ALA A CA 1
ATOM 770 C C . ALA A 1 97 ? -5.204 -9.556 5.683 1.00 87.19 97 ALA A C 1
ATOM 772 O O . ALA A 1 97 ? -6.110 -9.440 6.512 1.00 87.19 97 ALA A O 1
ATOM 773 N N . GLN A 1 98 ? -4.240 -10.459 5.820 1.00 87.38 98 GLN A N 1
ATOM 774 C CA . GLN A 1 98 ? -4.117 -11.324 6.988 1.00 87.38 98 GLN A CA 1
ATOM 775 C C . GLN A 1 98 ? -2.790 -11.067 7.698 1.00 87.38 98 GLN A C 1
ATOM 777 O O . GLN A 1 98 ? -1.756 -10.901 7.059 1.00 87.38 98 GLN A O 1
ATOM 782 N N . LEU A 1 99 ? -2.822 -11.063 9.030 1.00 86.50 99 LEU A N 1
ATOM 783 C CA . LEU A 1 99 ? -1.627 -11.126 9.865 1.00 86.50 99 LEU A CA 1
ATOM 784 C C . LEU A 1 99 ? -1.633 -12.472 10.580 1.00 86.50 99 LEU A C 1
ATOM 786 O O . LEU A 1 99 ? -2.483 -12.712 11.439 1.00 86.50 99 LEU A O 1
ATOM 790 N N . LEU A 1 100 ? -0.716 -13.358 10.196 1.00 84.12 100 LEU A N 1
ATOM 791 C CA . LEU A 1 100 ? -0.611 -14.706 10.755 1.00 84.12 100 LEU A CA 1
ATOM 792 C C . LEU A 1 100 ? 0.758 -14.893 11.423 1.00 84.12 100 LEU A C 1
ATOM 794 O O . LEU A 1 100 ? 1.751 -14.367 10.915 1.00 84.12 100 LEU A O 1
ATOM 798 N N . PRO A 1 101 ? 0.837 -15.625 12.548 1.00 81.44 101 PRO A N 1
ATOM 799 C CA . PRO A 1 101 ? 2.116 -16.041 13.107 1.00 81.44 101 PRO A CA 1
ATOM 800 C C . PRO A 1 101 ? 2.805 -17.033 12.162 1.00 81.44 101 PRO A C 1
ATOM 802 O O . PRO A 1 101 ? 2.146 -17.851 11.513 1.00 81.44 101 PRO A O 1
ATOM 805 N N . MET A 1 102 ? 4.132 -16.967 12.086 1.00 69.31 102 MET A N 1
ATOM 806 C CA . MET A 1 102 ? 4.924 -17.883 11.266 1.00 69.31 102 MET A CA 1
ATOM 807 C C . MET A 1 102 ? 5.384 -19.085 12.098 1.00 69.31 102 MET A C 1
ATOM 809 O O . MET A 1 102 ? 6.163 -18.929 13.033 1.00 69.31 102 MET A O 1
ATOM 813 N N . ASN A 1 103 ? 4.971 -20.294 11.716 1.00 61.00 103 ASN A N 1
ATOM 814 C CA . ASN A 1 103 ? 5.386 -21.540 12.373 1.00 61.00 103 ASN A CA 1
ATOM 815 C C . ASN A 1 103 ? 6.553 -22.235 11.641 1.00 61.00 103 ASN A C 1
ATOM 817 O O . ASN A 1 103 ? 6.588 -23.464 11.584 1.00 61.00 103 ASN A O 1
ATOM 821 N N . ASP A 1 104 ? 7.486 -21.490 11.037 1.00 60.34 104 ASP A N 1
ATOM 822 C CA . ASP A 1 104 ? 8.628 -22.120 10.360 1.00 60.34 104 ASP A CA 1
ATOM 823 C C . ASP A 1 104 ? 9.707 -22.513 11.380 1.00 60.34 104 ASP A C 1
ATOM 825 O O . ASP A 1 104 ? 10.281 -21.683 12.085 1.00 60.34 104 ASP A O 1
ATOM 829 N N . SER A 1 105 ? 10.007 -23.813 11.440 1.00 49.38 105 SER A N 1
ATOM 830 C CA . SER A 1 105 ? 10.900 -24.453 12.415 1.00 49.38 105 SER A CA 1
ATOM 831 C C . SER A 1 105 ? 12.395 -24.125 12.244 1.00 49.38 105 SER A C 1
ATOM 833 O O . SER A 1 105 ? 13.231 -24.804 12.837 1.00 49.38 105 SER A O 1
ATOM 835 N N . ALA A 1 106 ? 12.755 -23.146 11.405 1.00 52.25 106 ALA A N 1
ATOM 836 C CA . ALA A 1 106 ? 14.129 -22.914 10.946 1.00 52.25 106 ALA A CA 1
ATOM 837 C C . ALA A 1 106 ? 14.834 -21.686 11.559 1.00 52.25 106 ALA A C 1
ATOM 839 O O . ALA A 1 106 ? 16.039 -21.539 11.372 1.00 52.25 106 ALA A O 1
ATOM 840 N N . SER A 1 107 ? 14.152 -20.828 12.328 1.00 47.44 107 SER A N 1
ATOM 841 C CA . SER A 1 107 ? 14.820 -19.753 13.084 1.00 47.44 107 SER A CA 1
ATOM 842 C C . SER A 1 107 ? 14.139 -19.496 14.429 1.00 47.44 107 SER A C 1
ATOM 844 O O . SER A 1 107 ? 13.088 -18.865 14.522 1.00 47.44 107 SER A O 1
ATOM 846 N N . SER A 1 108 ? 14.755 -20.009 15.487 1.00 47.62 108 SER A N 1
ATOM 847 C CA . SER A 1 108 ? 14.260 -20.042 16.863 1.00 47.62 108 SER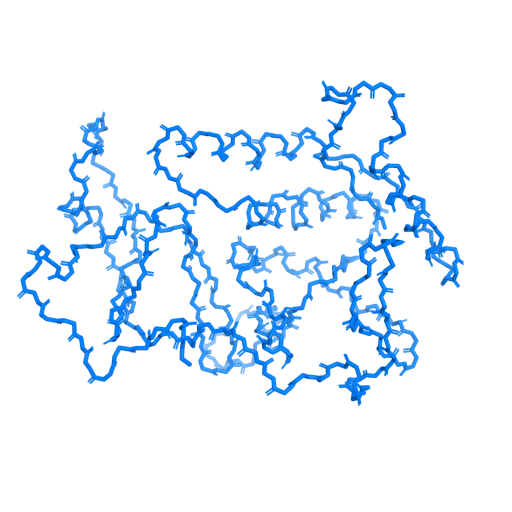 A CA 1
ATOM 848 C C . SER A 1 108 ? 14.485 -18.740 17.647 1.00 47.62 108 SER A C 1
ATOM 850 O O . SER A 1 108 ? 15.062 -18.782 18.733 1.00 47.62 108 SER A O 1
ATOM 852 N N . THR A 1 109 ? 14.055 -17.584 17.136 1.00 50.84 109 THR A N 1
ATOM 853 C CA . THR A 1 109 ? 14.140 -16.331 17.919 1.00 50.84 109 THR A CA 1
ATOM 854 C C . THR A 1 109 ? 12.881 -15.473 17.937 1.00 50.84 109 THR A C 1
ATOM 856 O O . THR A 1 109 ? 12.817 -14.585 18.778 1.00 50.84 109 THR A O 1
ATOM 859 N N . ASP A 1 110 ? 11.872 -15.728 17.096 1.00 51.62 110 ASP A N 1
ATOM 860 C CA . ASP A 1 110 ? 10.677 -14.870 17.061 1.00 51.62 110 ASP A CA 1
ATOM 861 C C . ASP A 1 110 ? 9.405 -15.638 16.650 1.00 51.62 110 ASP A C 1
ATOM 863 O O . ASP A 1 110 ? 8.810 -15.405 15.599 1.00 51.62 110 ASP A O 1
ATOM 867 N N . SER A 1 111 ? 9.005 -16.623 17.464 1.00 51.88 111 SER A N 1
ATOM 868 C CA . SER A 1 111 ? 7.817 -17.461 17.211 1.00 51.88 111 SER A CA 1
ATOM 869 C C . SER A 1 111 ? 6.488 -16.694 17.250 1.00 51.88 111 SER A C 1
ATOM 871 O O . SER A 1 111 ? 5.466 -17.227 16.830 1.00 51.88 111 SER A O 1
ATOM 873 N N . ASP A 1 112 ? 6.503 -15.448 17.731 1.00 61.53 112 ASP A N 1
ATOM 874 C CA . ASP A 1 112 ? 5.335 -14.565 17.817 1.00 61.53 112 ASP A CA 1
ATOM 875 C C . ASP A 1 112 ? 5.341 -13.464 16.739 1.00 61.53 112 ASP A C 1
ATOM 877 O O . ASP A 1 112 ? 4.476 -12.577 16.745 1.00 61.53 112 ASP A O 1
ATOM 881 N N . ALA A 1 113 ? 6.296 -13.497 15.801 1.00 72.06 113 ALA A N 1
ATOM 882 C CA . ALA A 1 113 ? 6.356 -12.535 14.713 1.00 72.06 113 ALA A CA 1
ATOM 883 C C . ALA A 1 113 ? 5.160 -12.700 13.771 1.00 72.06 113 ALA A C 1
ATOM 885 O O . ALA A 1 113 ? 4.981 -13.747 13.140 1.00 72.06 113 ALA A O 1
ATOM 886 N N . LEU A 1 114 ? 4.361 -11.642 13.632 1.00 80.44 114 LEU A N 1
ATOM 887 C CA . LEU A 1 114 ? 3.306 -11.608 12.631 1.00 80.44 114 LEU A CA 1
ATOM 888 C C . LEU A 1 114 ? 3.919 -11.405 11.246 1.00 80.44 114 LEU A C 1
ATOM 890 O O . LEU A 1 114 ? 4.892 -10.668 11.055 1.00 80.44 114 LEU A O 1
ATOM 894 N N . ARG A 1 115 ? 3.326 -12.075 10.267 1.00 86.31 115 ARG A N 1
ATOM 895 C CA . ARG A 1 115 ? 3.652 -11.941 8.853 1.00 86.31 115 ARG A CA 1
ATOM 896 C C . ARG A 1 115 ? 2.406 -11.539 8.087 1.00 86.31 115 ARG A C 1
ATOM 898 O O . ARG A 1 115 ? 1.298 -11.953 8.428 1.00 86.31 115 ARG A O 1
ATOM 905 N N . LEU A 1 116 ? 2.612 -10.724 7.059 1.00 90.38 116 LEU A N 1
ATOM 906 C CA . LEU A 1 116 ? 1.559 -10.266 6.171 1.00 90.38 116 LEU A CA 1
ATOM 907 C C . LEU A 1 116 ? 1.249 -11.360 5.147 1.00 90.38 116 LEU A C 1
ATOM 909 O O . LEU A 1 116 ? 2.131 -11.799 4.419 1.00 90.38 116 LEU A O 1
ATOM 913 N N . PHE A 1 117 ? -0.004 -11.780 5.072 1.00 89.81 117 PHE A N 1
ATOM 914 C CA . PHE A 1 117 ? -0.508 -12.734 4.093 1.00 8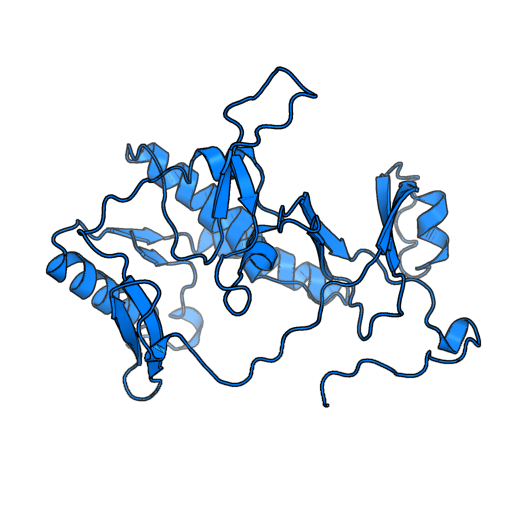9.81 117 PHE A CA 1
ATOM 915 C C . PHE A 1 117 ? -1.624 -12.096 3.273 1.00 89.81 117 PHE A C 1
ATOM 917 O O . PHE A 1 117 ? -2.370 -11.245 3.771 1.00 89.81 117 PHE A O 1
ATOM 924 N N . ALA A 1 118 ? -1.748 -12.536 2.022 1.00 86.44 118 ALA A N 1
ATOM 925 C CA . ALA A 1 118 ? -2.840 -12.164 1.136 1.00 86.44 118 ALA A CA 1
ATOM 926 C C . ALA A 1 118 ? -4.201 -12.382 1.815 1.00 86.44 118 ALA A C 1
ATOM 928 O O . ALA A 1 118 ? -4.379 -13.287 2.642 1.00 86.44 118 ALA A O 1
ATOM 929 N N . ALA A 1 119 ? -5.180 -11.543 1.480 1.00 84.31 119 ALA A N 1
ATOM 930 C CA . ALA A 1 119 ? -6.546 -11.744 1.951 1.00 84.31 119 ALA A CA 1
ATOM 931 C C . ALA A 1 119 ? -7.115 -13.098 1.499 1.00 84.31 119 ALA A C 1
ATOM 933 O O . ALA A 1 119 ? -6.751 -13.620 0.449 1.00 84.31 119 ALA A O 1
ATOM 934 N N . VAL A 1 120 ? -8.070 -13.627 2.272 1.00 77.75 120 VAL A N 1
ATOM 935 C CA . VAL A 1 120 ? -8.860 -14.805 1.863 1.00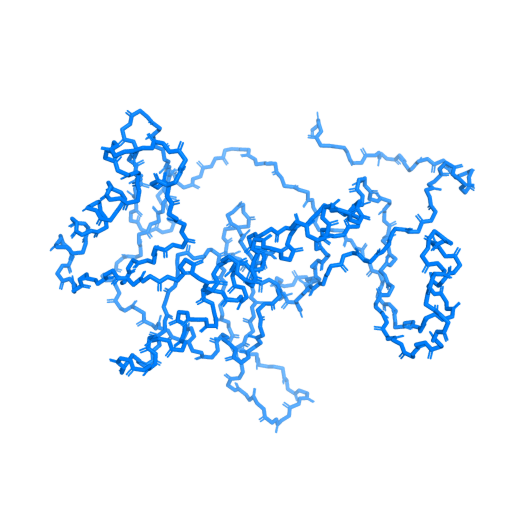 77.75 120 VAL A CA 1
ATOM 936 C C . VAL A 1 120 ? -9.590 -14.528 0.547 1.00 77.75 120 VAL A C 1
ATOM 938 O O . VAL A 1 120 ? -9.616 -15.373 -0.341 1.00 77.75 120 VAL A O 1
ATOM 941 N N . ASP A 1 121 ? -10.164 -13.329 0.422 1.00 78.56 121 ASP A N 1
ATOM 942 C CA . ASP A 1 121 ? -10.706 -12.829 -0.838 1.00 78.56 121 ASP A CA 1
ATOM 943 C C . ASP A 1 121 ? -9.579 -12.178 -1.644 1.00 78.56 121 ASP A C 1
ATOM 945 O O . ASP A 1 121 ? -9.229 -11.012 -1.442 1.00 78.56 121 ASP A O 1
ATOM 949 N N . THR A 1 122 ? -9.012 -12.940 -2.576 1.00 75.38 122 THR A N 1
ATOM 950 C CA . THR A 1 122 ? -7.912 -12.484 -3.427 1.00 75.38 122 THR A CA 1
ATOM 951 C C . THR A 1 122 ? -8.308 -11.351 -4.373 1.00 75.38 122 THR A C 1
ATOM 953 O O . THR A 1 122 ? -7.422 -10.699 -4.917 1.00 75.38 122 THR A O 1
ATOM 956 N N . ASN A 1 123 ? -9.597 -11.079 -4.594 1.00 72.56 123 ASN A N 1
ATOM 957 C CA . ASN A 1 123 ? -10.027 -9.951 -5.428 1.00 72.56 123 ASN A CA 1
ATOM 958 C C . ASN A 1 123 ? -9.988 -8.629 -4.667 1.00 72.56 123 ASN A C 1
ATOM 960 O O . ASN A 1 123 ? -9.799 -7.575 -5.268 1.00 72.56 123 ASN A O 1
ATOM 964 N N . LYS A 1 124 ? -10.156 -8.688 -3.346 1.00 75.56 124 LYS A N 1
ATOM 965 C CA . LYS A 1 124 ? -10.087 -7.519 -2.465 1.00 75.56 124 LYS A CA 1
ATOM 966 C C . LYS A 1 124 ? -8.737 -7.377 -1.775 1.00 75.56 124 LYS A C 1
ATOM 968 O O . LYS A 1 124 ? -8.560 -6.421 -1.038 1.00 75.56 124 LYS A O 1
ATOM 973 N N . ASP A 1 125 ? -7.811 -8.308 -1.994 1.00 80.75 125 ASP A N 1
ATOM 974 C CA . ASP A 1 125 ? -6.481 -8.327 -1.387 1.00 80.75 125 ASP A CA 1
ATOM 975 C C . ASP A 1 125 ? -5.743 -6.986 -1.540 1.00 80.75 125 ASP A C 1
ATOM 977 O O . ASP A 1 125 ? -5.461 -6.521 -2.641 1.00 80.75 125 ASP A O 1
ATOM 981 N N . GLN A 1 126 ? -5.416 -6.376 -0.401 1.00 87.00 126 GLN A N 1
ATOM 982 C CA . GLN A 1 126 ? -4.759 -5.071 -0.297 1.00 87.00 126 GLN A CA 1
ATOM 983 C C . GLN A 1 126 ? -3.316 -5.173 0.207 1.00 87.00 126 GLN A C 1
ATOM 985 O O . GLN A 1 126 ? -2.691 -4.153 0.498 1.00 87.00 126 GLN A O 1
ATOM 990 N N . THR A 1 127 ? -2.751 -6.382 0.289 1.00 89.31 127 THR A N 1
ATOM 991 C CA . THR A 1 127 ? -1.360 -6.583 0.730 1.00 89.31 127 THR A CA 1
ATOM 992 C C . THR A 1 127 ? -0.331 -5.851 -0.127 1.00 89.31 127 THR A C 1
ATOM 994 O O . THR A 1 127 ? 0.705 -5.460 0.403 1.00 89.31 127 THR A O 1
ATOM 997 N N . TYR A 1 128 ? -0.638 -5.581 -1.401 1.00 91.19 128 TYR A N 1
ATOM 998 C CA . TYR A 1 128 ? 0.184 -4.736 -2.270 1.00 91.19 128 TYR A CA 1
ATOM 999 C C . TYR A 1 128 ? 0.447 -3.360 -1.640 1.00 91.19 128 TYR A C 1
ATOM 1001 O O . TYR A 1 128 ? 1.593 -2.932 -1.526 1.00 91.19 128 TYR A O 1
ATOM 1009 N N . PHE A 1 129 ? -0.599 -2.700 -1.137 1.00 92.19 129 PHE A N 1
ATOM 1010 C CA . PHE A 1 129 ? -0.488 -1.373 -0.530 1.00 92.19 129 PHE A CA 1
ATOM 1011 C C . PHE A 1 129 ? 0.148 -1.400 0.866 1.00 92.19 129 PHE A C 1
ATOM 1013 O O . PHE A 1 129 ? 0.582 -0.365 1.366 1.00 92.19 129 PHE A O 1
ATOM 1020 N N . LEU A 1 130 ? 0.198 -2.572 1.502 1.00 92.19 130 LEU A N 1
ATOM 1021 C CA . LEU A 1 130 ? 0.811 -2.792 2.814 1.00 92.19 130 LEU A CA 1
ATOM 1022 C C . LEU A 1 130 ? 2.255 -3.312 2.716 1.00 92.19 130 LEU A C 1
ATOM 1024 O O . LEU A 1 130 ? 2.903 -3.523 3.736 1.00 92.19 130 LEU A O 1
ATOM 1028 N N . SER A 1 131 ? 2.764 -3.523 1.504 1.00 91.19 131 SER A N 1
ATOM 1029 C CA . SER A 1 131 ? 4.035 -4.208 1.245 1.00 91.19 131 SER A CA 1
ATOM 1030 C C . SER A 1 131 ? 5.277 -3.479 1.765 1.00 91.19 131 SER A C 1
ATOM 1032 O O . SER A 1 131 ? 6.305 -4.116 1.983 1.00 91.19 131 SER A O 1
ATOM 1034 N N . HIS A 1 132 ? 5.193 -2.163 1.973 1.00 92.31 132 HIS A N 1
ATOM 1035 C CA . HIS A 1 132 ? 6.283 -1.348 2.521 1.00 92.31 132 HIS A CA 1
ATOM 1036 C C . HIS A 1 132 ? 6.159 -1.133 4.043 1.00 92.31 132 HIS A C 1
ATOM 1038 O O . HIS A 1 132 ? 6.985 -0.436 4.635 1.00 92.31 132 HIS A O 1
ATOM 1044 N N . VAL A 1 133 ? 5.128 -1.688 4.690 1.00 90.19 133 VAL A N 1
ATOM 1045 C CA . VAL A 1 133 ? 4.952 -1.613 6.146 1.00 90.19 133 VAL A CA 1
ATOM 1046 C C . VAL A 1 133 ? 5.853 -2.657 6.806 1.00 90.19 133 VAL A C 1
ATOM 1048 O O . VAL A 1 133 ? 5.857 -3.826 6.421 1.00 90.19 133 VAL A O 1
ATOM 1051 N N . SER A 1 134 ? 6.633 -2.240 7.805 1.00 87.75 134 SER A N 1
ATOM 1052 C CA . SER A 1 134 ? 7.558 -3.141 8.494 1.00 87.75 134 SER A CA 1
ATOM 1053 C C . SER A 1 134 ? 6.821 -4.179 9.345 1.00 87.75 134 SER A C 1
ATOM 1055 O O . SER A 1 134 ? 5.727 -3.937 9.861 1.00 87.75 134 SER A O 1
ATOM 1057 N N . ALA A 1 135 ? 7.457 -5.335 9.555 1.00 83.69 135 ALA A N 1
ATOM 1058 C CA . ALA A 1 135 ? 6.932 -6.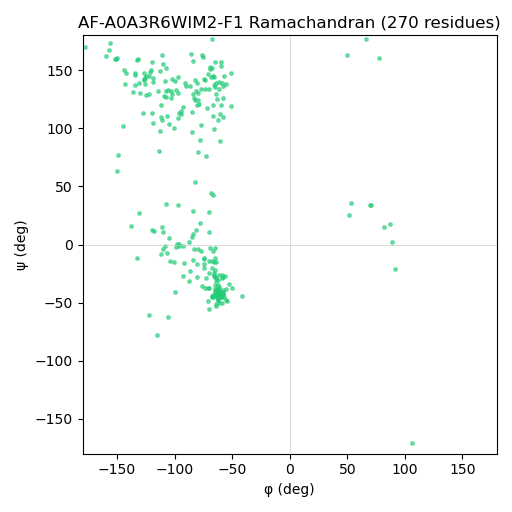366 10.450 1.00 83.69 135 ALA A CA 1
ATOM 1059 C C . ALA A 1 135 ? 6.665 -5.822 11.868 1.00 83.69 135 ALA A C 1
ATOM 1061 O O . ALA A 1 135 ? 5.642 -6.147 12.468 1.00 83.69 135 ALA A O 1
ATOM 1062 N N . ASP A 1 136 ? 7.536 -4.940 12.367 1.00 83.75 136 ASP A N 1
ATOM 1063 C CA . ASP A 1 136 ? 7.396 -4.298 13.678 1.00 83.75 136 ASP A CA 1
ATOM 1064 C C . ASP A 1 136 ? 6.173 -3.379 13.754 1.00 83.75 136 ASP A C 1
ATOM 1066 O O . ASP A 1 136 ? 5.465 -3.366 14.763 1.00 83.75 136 ASP A O 1
ATOM 1070 N N . ALA A 1 137 ? 5.868 -2.645 12.679 1.00 85.56 137 ALA A N 1
ATOM 1071 C CA . ALA A 1 137 ? 4.680 -1.800 12.621 1.00 85.56 137 ALA A CA 1
ATOM 1072 C C . ALA A 1 137 ? 3.387 -2.637 12.685 1.00 85.56 137 ALA A C 1
ATOM 1074 O O . ALA A 1 137 ? 2.423 -2.253 13.355 1.00 85.56 137 ALA A O 1
ATOM 1075 N N . PHE A 1 138 ? 3.382 -3.841 12.100 1.00 84.88 138 PHE A N 1
ATOM 1076 C CA . PHE A 1 138 ? 2.259 -4.776 12.232 1.00 84.88 138 PHE A CA 1
ATOM 1077 C C . PHE A 1 138 ? 2.081 -5.340 13.644 1.00 84.88 138 PHE A C 1
ATOM 1079 O O . PHE A 1 138 ? 0.977 -5.766 13.984 1.00 84.88 138 PHE A O 1
ATOM 1086 N N . GLN A 1 139 ? 3.102 -5.302 14.505 1.00 78.19 139 GLN A N 1
ATOM 1087 C CA . GLN A 1 139 ? 2.950 -5.749 15.895 1.00 78.19 139 GLN A CA 1
ATOM 1088 C C . GLN A 1 139 ? 1.977 -4.868 16.681 1.00 78.19 139 GLN A C 1
ATOM 1090 O O . GLN A 1 139 ? 1.307 -5.353 17.589 1.00 78.19 139 GLN A O 1
ATOM 1095 N N . GLN A 1 140 ? 1.841 -3.594 16.308 1.00 72.00 140 GLN A N 1
ATOM 1096 C CA . GLN A 1 140 ? 0.844 -2.698 16.897 1.00 72.00 140 GLN A CA 1
ATOM 1097 C C . GLN A 1 140 ? -0.549 -2.915 16.289 1.00 72.00 140 GLN A C 1
ATOM 1099 O O . GLN A 1 140 ? -1.548 -2.560 16.904 1.00 72.00 140 GLN A O 1
ATOM 1104 N N . ALA A 1 141 ? -0.656 -3.577 15.133 1.00 66.81 141 ALA A N 1
ATOM 1105 C CA . ALA A 1 141 ? -1.917 -3.898 14.462 1.00 66.81 141 ALA A CA 1
ATOM 1106 C C . ALA A 1 141 ? -2.585 -5.190 14.983 1.00 66.81 141 ALA A C 1
ATOM 1108 O O . ALA A 1 141 ? -3.295 -5.891 14.262 1.00 66.81 141 ALA A O 1
ATOM 1109 N N . ARG A 1 142 ? -2.351 -5.526 16.257 1.00 64.81 142 ARG A N 1
ATOM 1110 C CA . ARG A 1 142 ? -2.811 -6.754 16.930 1.00 64.81 142 ARG A CA 1
ATOM 1111 C C . ARG A 1 142 ? -4.255 -6.704 17.431 1.00 64.81 142 ARG A C 1
ATOM 1113 O O . ARG A 1 142 ? -4.648 -7.568 18.218 1.00 64.81 142 ARG A O 1
ATOM 1120 N N . ALA A 1 143 ? -5.056 -5.718 17.029 1.00 51.25 143 ALA A N 1
ATOM 1121 C CA . ALA A 1 143 ? -6.400 -5.563 17.565 1.00 51.25 143 ALA A CA 1
ATOM 1122 C C . ALA A 1 143 ? -7.272 -6.753 17.140 1.00 51.25 143 ALA A C 1
ATOM 1124 O O . ALA A 1 143 ? -7.824 -6.804 16.042 1.00 51.25 143 ALA A O 1
ATOM 1125 N N . LYS A 1 144 ? -7.430 -7.720 18.048 1.00 44.03 144 LYS A N 1
ATOM 1126 C CA . LYS A 1 144 ? -8.481 -8.731 17.979 1.00 44.03 144 LYS A CA 1
ATOM 1127 C C . LYS A 1 144 ? -9.784 -8.027 18.322 1.00 44.03 144 LYS A C 1
ATOM 1129 O O . LYS A 1 144 ? -10.236 -8.131 19.453 1.00 44.03 144 LYS A O 1
ATOM 1134 N N . VAL A 1 145 ? -10.339 -7.251 17.392 1.00 39.41 145 VAL A N 1
ATOM 1135 C CA . VAL A 1 145 ? -11.627 -6.582 17.601 1.00 39.41 145 VAL A CA 1
ATOM 1136 C C . VAL A 1 145 ? -12.676 -7.683 17.785 1.00 39.41 145 VAL A C 1
ATOM 1138 O O . VAL A 1 145 ? -12.998 -8.369 16.810 1.00 39.41 145 VAL A O 1
ATOM 1141 N N . PRO A 1 146 ? -13.205 -7.917 19.000 1.00 34.03 146 PRO A N 1
ATOM 1142 C CA . PRO A 1 146 ? -14.287 -8.861 19.204 1.00 34.03 146 PRO A CA 1
ATOM 1143 C C . PRO A 1 146 ? -15.562 -8.126 18.778 1.00 34.03 146 PRO A C 1
ATOM 1145 O O . PRO A 1 146 ? -16.261 -7.525 19.585 1.00 34.03 146 PRO A O 1
ATOM 1148 N N . GLY A 1 147 ? -15.801 -8.070 17.470 1.00 37.09 147 GLY A N 1
ATOM 1149 C CA . GLY A 1 147 ? -16.943 -7.383 16.877 1.00 37.09 147 GLY A CA 1
ATOM 1150 C C . GLY A 1 147 ? -18.027 -8.380 16.502 1.00 37.09 147 GLY A C 1
ATOM 1151 O O . GLY A 1 147 ? -17.907 -8.995 15.452 1.00 37.09 147 GLY A O 1
ATOM 1152 N N . GLN A 1 148 ? -19.059 -8.495 17.348 1.00 42.16 148 GLN A N 1
ATOM 1153 C CA . GLN A 1 148 ? -20.280 -9.303 17.170 1.00 42.16 148 GLN A CA 1
ATOM 1154 C C . GLN A 1 148 ? -20.076 -10.785 16.765 1.00 42.16 148 GLN A C 1
ATOM 1156 O O . GLN A 1 148 ? -19.019 -11.230 16.339 1.00 42.16 148 GLN A O 1
ATOM 1161 N N . ALA A 1 149 ? -21.110 -11.616 16.929 1.00 50.16 149 ALA A N 1
ATOM 1162 C CA . ALA A 1 149 ? -21.016 -13.052 16.627 1.00 50.16 149 ALA A CA 1
ATOM 1163 C C . ALA A 1 149 ? -20.756 -13.355 15.131 1.00 50.16 149 ALA A C 1
ATOM 1165 O O . ALA A 1 149 ? -20.357 -14.468 14.792 1.00 50.16 149 ALA A O 1
ATOM 1166 N N . ALA A 1 150 ? -20.955 -12.373 14.242 1.00 53.69 150 ALA A N 1
ATOM 1167 C CA . ALA A 1 150 ? -20.724 -12.483 12.807 1.00 53.69 150 ALA A CA 1
ATOM 1168 C C . ALA A 1 150 ? -19.874 -11.310 12.293 1.00 53.69 150 ALA A C 1
ATOM 1170 O O . ALA A 1 150 ? -20.190 -10.147 12.538 1.00 53.69 150 ALA A O 1
ATOM 1171 N N . LYS A 1 151 ? -18.816 -11.624 11.533 1.00 58.91 151 LYS A N 1
ATOM 1172 C CA . LYS A 1 151 ? -18.009 -10.637 10.797 1.00 58.91 151 LYS A CA 1
ATOM 1173 C C . LYS A 1 151 ? -18.869 -9.977 9.715 1.00 58.91 151 LYS A C 1
ATOM 1175 O O . LYS A 1 151 ? -19.560 -10.695 8.999 1.00 58.91 151 LYS A O 1
ATOM 1180 N N . TRP A 1 152 ? -18.802 -8.658 9.566 1.00 57.72 152 TRP A N 1
ATOM 1181 C CA . TRP A 1 152 ? -19.476 -7.922 8.490 1.00 57.72 152 TRP A CA 1
ATOM 1182 C C . TRP A 1 152 ? -18.480 -7.535 7.397 1.00 57.72 152 TRP A C 1
ATOM 1184 O O . TRP A 1 152 ? -17.334 -7.198 7.688 1.00 57.72 152 TRP A O 1
ATOM 1194 N N . PHE A 1 153 ? -18.920 -7.587 6.143 1.00 53.34 153 PHE A N 1
ATOM 1195 C CA . PHE A 1 153 ? -18.090 -7.356 4.963 1.00 53.34 153 PHE A CA 1
ATOM 1196 C C . PHE A 1 153 ? -18.715 -6.295 4.070 1.00 53.34 153 PHE A C 1
ATOM 1198 O O . PHE A 1 153 ? -19.929 -6.289 3.883 1.00 53.34 153 PHE A O 1
ATOM 1205 N N . VAL A 1 154 ? -17.888 -5.438 3.469 1.00 56.94 154 VAL A N 1
ATOM 1206 C CA . VAL A 1 154 ? -18.352 -4.487 2.452 1.00 56.94 154 VAL A CA 1
ATOM 1207 C C . VAL A 1 154 ? -18.668 -5.258 1.168 1.00 56.94 154 VAL A C 1
ATOM 1209 O O . VAL A 1 154 ? -17.785 -5.880 0.569 1.00 56.94 154 VAL A O 1
ATOM 1212 N N . VAL A 1 155 ? -19.933 -5.219 0.758 1.00 61.56 155 VAL A N 1
ATOM 1213 C CA . VAL A 1 155 ? -20.459 -5.864 -0.458 1.00 61.56 155 VAL A CA 1
ATOM 1214 C C . VAL A 1 155 ? -20.627 -4.888 -1.616 1.00 61.56 155 VAL A C 1
ATOM 1216 O O . VAL A 1 155 ? -20.755 -5.309 -2.757 1.00 61.56 155 VAL A O 1
ATOM 1219 N N . GLY A 1 156 ? -20.586 -3.585 -1.349 1.00 54.84 156 GLY A N 1
ATOM 1220 C CA . GLY A 1 156 ? -20.659 -2.582 -2.399 1.00 54.84 156 GLY A CA 1
ATOM 1221 C C . GLY A 1 156 ? -20.542 -1.167 -1.864 1.00 54.84 156 GLY A C 1
ATOM 1222 O O . GLY A 1 156 ? -20.601 -0.927 -0.658 1.00 54.84 156 GLY A O 1
ATOM 1223 N N . LYS A 1 157 ? -20.387 -0.230 -2.790 1.00 53.81 157 LYS A N 1
ATOM 1224 C CA . LYS A 1 157 ? -20.513 1.205 -2.554 1.00 53.81 157 LYS A CA 1
ATOM 1225 C C . LYS A 1 157 ? -21.525 1.745 -3.556 1.00 53.81 157 LYS A C 1
ATOM 1227 O O . LYS A 1 157 ? -21.584 1.247 -4.681 1.00 53.81 157 LYS A O 1
ATOM 1232 N N . ARG A 1 158 ? -22.345 2.703 -3.140 1.00 66.00 158 ARG A N 1
ATOM 1233 C CA . ARG A 1 158 ? -23.312 3.369 -4.010 1.00 66.00 158 ARG A CA 1
ATOM 1234 C C . ARG A 1 158 ? -22.993 4.854 -4.052 1.00 66.00 158 ARG A C 1
ATOM 1236 O O . ARG A 1 158 ? -23.141 5.554 -3.059 1.00 66.00 158 ARG A O 1
ATOM 1243 N N . ASP A 1 159 ? -22.577 5.319 -5.222 1.00 48.25 159 ASP A N 1
ATOM 1244 C CA . ASP A 1 159 ? -22.058 6.680 -5.394 1.00 48.25 159 ASP A CA 1
ATOM 1245 C C . ASP A 1 159 ? -23.143 7.760 -5.263 1.00 48.25 159 ASP A C 1
ATOM 1247 O O . ASP A 1 159 ? -22.852 8.892 -4.900 1.00 48.25 159 ASP A O 1
ATOM 1251 N N . GLN A 1 160 ? -24.408 7.409 -5.517 1.00 58.56 160 GLN A N 1
ATOM 1252 C CA . GLN A 1 160 ? -25.548 8.340 -5.495 1.00 58.56 160 GLN A CA 1
ATOM 1253 C C . GLN A 1 160 ? -25.788 8.968 -4.116 1.00 58.56 160 GLN A C 1
ATOM 1255 O O . GLN A 1 160 ? -26.299 10.082 -4.028 1.00 58.56 160 GLN A O 1
ATOM 1260 N N . ASP A 1 161 ? -25.459 8.237 -3.055 1.00 58.69 161 ASP A N 1
ATOM 1261 C CA . ASP A 1 161 ? -25.701 8.620 -1.665 1.00 58.69 161 ASP A CA 1
ATOM 1262 C C . ASP A 1 161 ? -24.507 8.312 -0.750 1.00 58.69 161 ASP A C 1
ATOM 1264 O O . ASP A 1 161 ? -24.658 8.280 0.468 1.00 58.69 161 ASP A O 1
ATOM 1268 N N . ALA A 1 162 ? -23.329 8.067 -1.336 1.00 51.69 162 ALA A N 1
ATOM 1269 C CA . ALA A 1 162 ? -22.101 7.684 -0.637 1.00 51.69 162 ALA A CA 1
ATOM 1270 C C . ALA A 1 162 ? -22.272 6.491 0.332 1.00 51.69 162 ALA A C 1
ATOM 1272 O O . ALA A 1 162 ? -21.515 6.334 1.294 1.00 51.69 162 ALA A O 1
ATOM 1273 N N . ALA A 1 163 ? -23.261 5.622 0.092 1.00 45.84 163 ALA A N 1
ATOM 1274 C CA . ALA A 1 163 ? -23.563 4.523 0.995 1.00 45.84 163 ALA A CA 1
ATOM 1275 C C . ALA A 1 163 ? -22.553 3.376 0.840 1.00 45.84 163 ALA A C 1
ATOM 1277 O O . ALA A 1 163 ? -22.270 2.908 -0.267 1.00 45.84 163 ALA A O 1
ATOM 1278 N N . VAL A 1 164 ? -22.066 2.859 1.970 1.00 47.81 164 VAL A N 1
ATOM 1279 C CA . VAL A 1 164 ? -21.284 1.617 2.037 1.00 47.81 164 VAL A CA 1
ATOM 1280 C C . VAL A 1 164 ? -22.230 0.474 2.394 1.00 47.81 164 VAL A C 1
ATOM 1282 O O . VAL A 1 164 ? -22.775 0.419 3.494 1.00 47.81 164 VAL A O 1
ATOM 1285 N N . LEU A 1 165 ? -22.436 -0.450 1.459 1.00 56.28 165 LEU A N 1
ATOM 1286 C CA . LEU A 1 165 ? -23.283 -1.619 1.663 1.00 56.28 165 LEU A CA 1
ATOM 1287 C C . LEU A 1 165 ? -22.472 -2.701 2.376 1.00 56.28 165 LEU A C 1
ATOM 1289 O O . LEU A 1 165 ? -21.409 -3.101 1.893 1.00 56.28 165 LEU A O 1
ATOM 1293 N N . VAL A 1 166 ? -22.984 -3.199 3.502 1.00 61.94 166 VAL A N 1
ATOM 1294 C CA . VAL A 1 166 ? -22.352 -4.266 4.290 1.00 61.94 166 VAL A CA 1
ATOM 1295 C C . VAL A 1 166 ? -23.266 -5.480 4.430 1.00 61.94 166 VAL A C 1
ATOM 1297 O O . VAL A 1 166 ? -24.486 -5.342 4.478 1.00 61.94 166 VAL A O 1
ATOM 1300 N N . ALA A 1 167 ? -22.682 -6.675 4.513 1.00 66.00 167 ALA A N 1
ATOM 1301 C CA . ALA A 1 167 ? -23.410 -7.918 4.749 1.00 66.00 167 ALA A CA 1
ATOM 1302 C C . ALA A 1 167 ? -22.733 -8.794 5.819 1.00 66.00 167 ALA A C 1
ATOM 1304 O O . ALA A 1 167 ? -21.503 -8.778 5.928 1.00 66.00 167 ALA A O 1
ATOM 1305 N N . PRO A 1 168 ? -23.506 -9.567 6.604 1.00 70.38 168 PRO A N 1
ATOM 1306 C CA . PRO A 1 168 ? -22.960 -10.428 7.641 1.00 70.38 168 PRO A CA 1
ATOM 1307 C C . PRO A 1 168 ? -22.468 -11.765 7.070 1.00 70.38 168 PRO A C 1
ATOM 1309 O O . PRO A 1 168 ? -23.117 -12.391 6.232 1.00 70.38 168 PRO A O 1
ATOM 1312 N N . GLY A 1 169 ? -21.352 -12.252 7.608 1.00 62.72 169 GLY A N 1
ATOM 1313 C CA . GLY A 1 169 ? -20.758 -13.544 7.281 1.00 62.72 169 GLY A CA 1
ATOM 1314 C C . GLY A 1 169 ? -19.985 -13.559 5.959 1.00 62.72 169 GLY A C 1
ATOM 1315 O O . GLY A 1 169 ? -20.161 -12.718 5.087 1.00 62.72 169 GLY A O 1
ATOM 1316 N N . THR A 1 170 ? -19.112 -14.553 5.801 1.00 63.94 170 THR A N 1
ATOM 1317 C CA . THR A 1 170 ? -18.225 -14.703 4.630 1.00 63.94 170 THR A CA 1
ATOM 1318 C C . THR A 1 170 ? -18.909 -15.304 3.398 1.00 63.94 170 THR A C 1
ATOM 1320 O O . THR A 1 170 ? -18.268 -15.442 2.365 1.00 63.94 170 THR A O 1
ATOM 1323 N N . HIS A 1 171 ? -20.179 -15.709 3.504 1.00 74.88 171 HIS A N 1
ATOM 1324 C CA . HIS A 1 171 ? -20.906 -16.450 2.460 1.00 74.88 171 HIS A CA 1
ATOM 1325 C C . HIS A 1 171 ? -22.146 -15.710 1.943 1.00 74.88 171 HIS A C 1
ATOM 1327 O O . HIS A 1 171 ? -22.984 -16.302 1.266 1.00 74.88 171 HIS A O 1
ATOM 1333 N N . HIS A 1 172 ? -22.301 -14.426 2.267 1.00 74.75 172 HIS A N 1
ATOM 1334 C CA . HIS A 1 172 ? -23.426 -13.653 1.759 1.00 74.75 172 HIS A CA 1
ATOM 1335 C C . HIS A 1 172 ? -23.339 -13.524 0.224 1.00 74.75 172 HIS A C 1
ATOM 1337 O O . HIS A 1 172 ? -22.292 -13.097 -0.259 1.00 74.75 172 HIS A O 1
ATOM 1343 N N . PRO A 1 173 ? -24.401 -13.817 -0.557 1.00 80.62 173 PRO A N 1
ATOM 1344 C CA . PRO A 1 173 ? -24.349 -13.813 -2.026 1.00 80.62 173 PRO A CA 1
ATOM 1345 C C . PRO A 1 173 ? -23.808 -12.519 -2.646 1.00 80.62 173 PRO A C 1
ATOM 1347 O O . PRO A 1 173 ? -23.086 -12.570 -3.631 1.00 80.62 173 PRO A O 1
ATOM 1350 N N . ALA A 1 174 ? -24.074 -11.364 -2.028 1.00 71.69 174 ALA A N 1
ATOM 1351 C CA . ALA A 1 174 ? -23.548 -10.073 -2.486 1.00 71.69 174 ALA A CA 1
ATOM 1352 C C . ALA A 1 174 ? -22.011 -9.918 -2.366 1.00 71.69 174 ALA A C 1
ATOM 1354 O O . ALA A 1 174 ? -21.469 -8.904 -2.789 1.00 71.69 174 ALA A O 1
ATOM 1355 N N . LEU A 1 175 ? -21.302 -10.888 -1.774 1.00 59.12 175 LEU A N 1
ATOM 1356 C CA . LEU A 1 175 ? -19.836 -10.949 -1.780 1.00 59.12 175 LEU A CA 1
ATOM 1357 C C . LEU A 1 175 ? -19.265 -11.607 -3.041 1.00 59.12 175 LEU A C 1
ATOM 1359 O O . LEU A 1 175 ? -18.061 -11.511 -3.259 1.00 59.12 175 LEU A O 1
ATOM 1363 N N . PHE A 1 176 ? -20.093 -12.274 -3.844 1.00 63.28 176 PHE A N 1
ATOM 1364 C CA . PHE A 1 176 ? -19.653 -13.081 -4.977 1.00 63.28 176 PHE A CA 1
ATOM 1365 C C . PHE A 1 176 ? -20.013 -12.400 -6.299 1.00 63.28 176 PHE A C 1
ATOM 1367 O O . PHE A 1 176 ? -21.091 -11.826 -6.445 1.00 63.28 176 PHE A O 1
ATOM 1374 N N . ALA A 1 177 ? -19.099 -12.479 -7.261 1.00 65.88 177 ALA A N 1
ATOM 1375 C CA . ALA A 1 177 ? -19.284 -12.035 -8.635 1.00 65.88 177 ALA A CA 1
ATOM 1376 C C . ALA A 1 177 ? -18.747 -13.120 -9.577 1.00 65.88 177 ALA A C 1
ATOM 1378 O O . ALA A 1 177 ? -17.760 -13.780 -9.250 1.00 65.88 177 ALA A O 1
ATOM 1379 N N . ASP A 1 178 ? -19.372 -13.288 -10.743 1.00 61.81 178 ASP A N 1
ATOM 1380 C CA . ASP A 1 178 ? -19.013 -14.347 -11.700 1.00 61.81 178 ASP A CA 1
ATOM 1381 C C . ASP A 1 178 ? -17.706 -14.063 -12.462 1.00 61.81 178 ASP A C 1
ATOM 1383 O O . ASP A 1 178 ? -17.144 -14.954 -13.099 1.00 61.81 178 ASP A O 1
ATOM 1387 N N . HIS A 1 179 ? -17.194 -12.829 -12.381 1.00 50.53 179 HIS A N 1
ATOM 1388 C CA . HIS A 1 179 ? -15.978 -12.399 -13.065 1.00 50.53 179 HIS A CA 1
ATOM 1389 C C . HIS A 1 179 ? -15.148 -11.453 -12.192 1.00 50.53 179 HIS A C 1
ATOM 1391 O O . HIS A 1 179 ? -15.677 -10.656 -11.418 1.00 50.53 179 HIS A O 1
ATOM 1397 N N . THR A 1 180 ? -13.831 -11.523 -12.357 1.00 51.28 180 THR A N 1
ATOM 1398 C CA . THR A 1 180 ? -12.845 -10.624 -11.752 1.00 51.28 180 THR A CA 1
ATOM 1399 C C . THR A 1 180 ? -11.720 -10.395 -12.752 1.00 51.28 180 THR A C 1
ATOM 1401 O O . THR A 1 180 ? -11.417 -11.280 -13.552 1.00 51.28 180 THR A O 1
ATOM 1404 N N . TYR A 1 181 ? -11.091 -9.226 -12.692 1.00 50.97 181 TYR A N 1
ATOM 1405 C CA . TYR A 1 181 ? -9.912 -8.903 -13.485 1.00 50.97 181 TYR A CA 1
ATOM 1406 C C . TYR A 1 181 ? -8.766 -8.611 -12.516 1.00 50.97 181 TYR A C 1
ATOM 1408 O O . TYR A 1 181 ? -8.730 -7.561 -11.878 1.00 50.97 181 TYR A O 1
ATOM 1416 N N . ARG A 1 182 ? -7.837 -9.559 -12.378 1.00 55.78 182 ARG A N 1
ATOM 1417 C CA . ARG A 1 182 ? -6.582 -9.391 -11.632 1.00 55.78 182 ARG A CA 1
ATOM 1418 C C . ARG A 1 182 ? -5.456 -9.962 -12.480 1.00 55.78 182 ARG A C 1
ATOM 1420 O O . ARG A 1 182 ? -5.600 -11.047 -13.036 1.00 55.78 182 ARG A O 1
ATOM 1427 N N . GLN A 1 183 ? -4.327 -9.263 -12.549 1.00 59.53 183 GLN A N 1
ATOM 1428 C CA . GLN A 1 183 ? -3.124 -9.838 -13.137 1.00 59.53 183 GLN A CA 1
ATOM 1429 C C . GLN A 1 183 ? -2.683 -11.052 -12.295 1.00 59.53 183 GLN A C 1
ATOM 1431 O O . GLN A 1 183 ? -2.514 -10.905 -11.078 1.00 59.53 183 GLN A O 1
ATOM 1436 N N . PRO A 1 184 ? -2.504 -12.244 -12.895 1.00 66.50 184 PRO A N 1
ATOM 1437 C CA . PRO A 1 184 ? -1.941 -13.382 -12.182 1.00 66.50 184 PRO A CA 1
ATOM 1438 C C . PRO A 1 184 ? -0.564 -13.026 -11.623 1.00 66.50 184 PRO A C 1
ATOM 1440 O O . PRO A 1 184 ? 0.195 -12.294 -12.262 1.00 66.50 184 PRO A O 1
ATOM 1443 N N . LEU A 1 185 ? -0.222 -13.558 -10.447 1.00 75.56 185 LEU A N 1
ATOM 1444 C CA . LEU A 1 185 ? 1.135 -13.420 -9.923 1.00 75.56 185 LEU A CA 1
ATOM 1445 C C . LEU A 1 185 ? 2.123 -14.016 -10.934 1.00 75.56 185 LEU A C 1
ATOM 1447 O O . LEU A 1 185 ? 1.974 -15.164 -11.355 1.00 75.56 185 LEU A O 1
ATOM 1451 N N . ALA A 1 186 ? 3.120 -13.227 -11.328 1.00 77.12 186 ALA A N 1
ATOM 1452 C CA . ALA A 1 186 ? 4.168 -13.682 -12.226 1.00 77.12 186 ALA A CA 1
ATOM 1453 C C . ALA A 1 186 ? 5.230 -14.460 -11.441 1.00 77.12 186 ALA A C 1
ATOM 1455 O O . ALA A 1 186 ? 5.725 -13.987 -10.416 1.00 77.12 186 ALA A O 1
ATOM 1456 N N . GLY A 1 187 ? 5.604 -15.634 -11.951 1.00 84.31 187 GLY A N 1
ATOM 1457 C CA . GLY A 1 187 ? 6.814 -16.315 -11.500 1.00 84.31 187 GLY A CA 1
ATOM 1458 C C . GLY A 1 187 ? 8.043 -15.449 -11.781 1.00 84.31 187 GLY A C 1
ATOM 1459 O O . GLY A 1 187 ? 8.114 -14.762 -12.808 1.00 84.31 187 GLY A O 1
ATOM 1460 N N . CYS A 1 188 ? 8.979 -15.421 -10.836 1.00 86.00 188 CYS A N 1
ATOM 1461 C CA . CYS A 1 188 ? 10.222 -14.681 -10.975 1.00 86.00 188 CYS A CA 1
ATOM 1462 C C . CYS A 1 188 ? 11.360 -15.327 -10.186 1.00 86.00 188 CYS A C 1
ATOM 1464 O O . CYS A 1 188 ? 11.146 -16.066 -9.222 1.00 86.00 188 CYS A O 1
ATOM 1466 N N . THR A 1 189 ? 12.582 -14.992 -10.586 1.00 88.44 189 THR A N 1
ATOM 1467 C CA . THR A 1 189 ? 13.810 -15.262 -9.842 1.00 88.44 189 THR A CA 1
ATOM 1468 C C . THR A 1 189 ? 14.336 -13.952 -9.266 1.00 88.44 189 THR A C 1
ATOM 1470 O O . THR A 1 189 ? 14.433 -12.949 -9.974 1.00 88.44 189 THR A O 1
ATOM 1473 N N . VAL A 1 190 ? 14.685 -13.960 -7.979 1.00 87.88 190 VAL A N 1
ATOM 1474 C CA . VAL A 1 190 ? 15.218 -12.789 -7.274 1.00 87.88 190 VAL A CA 1
ATOM 1475 C C . VAL A 1 190 ? 16.706 -12.991 -7.017 1.00 87.88 190 VAL A C 1
ATOM 1477 O O . VAL A 1 190 ? 17.105 -14.001 -6.438 1.00 87.88 190 VAL A O 1
ATOM 1480 N N . THR A 1 191 ? 17.520 -12.024 -7.433 1.00 87.06 191 THR A N 1
ATOM 1481 C CA . THR A 1 191 ? 18.974 -12.013 -7.222 1.00 87.06 191 THR A CA 1
ATOM 1482 C C . THR A 1 191 ? 19.388 -10.704 -6.559 1.00 87.06 191 THR A C 1
ATOM 1484 O O . THR A 1 191 ? 18.852 -9.648 -6.884 1.00 87.06 191 THR A O 1
ATOM 1487 N N . ILE A 1 192 ? 20.343 -10.756 -5.633 1.00 85.38 192 ILE A N 1
ATOM 1488 C CA . ILE A 1 192 ? 20.933 -9.556 -5.029 1.00 85.38 192 ILE A CA 1
ATOM 1489 C C . ILE A 1 192 ? 22.042 -9.041 -5.951 1.00 85.38 192 ILE A C 1
ATOM 1491 O O . ILE A 1 192 ? 22.910 -9.819 -6.347 1.00 85.38 192 ILE A O 1
ATOM 1495 N N . VAL A 1 193 ? 22.007 -7.751 -6.281 1.00 80.06 193 VAL A N 1
ATOM 1496 C CA . VAL A 1 193 ? 23.000 -7.077 -7.135 1.00 80.06 193 VAL A CA 1
ATOM 1497 C C . VAL A 1 193 ? 23.476 -5.775 -6.490 1.00 80.06 193 VAL A C 1
ATOM 1499 O O . VAL A 1 193 ? 22.792 -5.224 -5.624 1.00 80.06 193 VAL A O 1
ATOM 1502 N N . HIS A 1 194 ? 24.638 -5.276 -6.909 1.00 79.00 194 HIS A N 1
ATOM 1503 C CA . HIS A 1 194 ? 25.203 -4.010 -6.425 1.00 79.00 194 HIS A CA 1
ATOM 1504 C C . HIS A 1 194 ? 25.190 -2.945 -7.528 1.00 79.00 194 HIS A C 1
ATOM 1506 O O . HIS A 1 194 ? 25.046 -3.285 -8.700 1.00 79.00 194 HIS A O 1
ATOM 1512 N N . ASP A 1 195 ? 25.348 -1.666 -7.163 1.00 66.88 195 ASP A N 1
ATOM 1513 C CA . ASP A 1 195 ? 25.250 -0.516 -8.084 1.00 66.88 195 ASP A CA 1
ATOM 1514 C C . ASP A 1 195 ? 25.922 -0.724 -9.448 1.00 66.88 195 ASP A C 1
ATOM 1516 O O . ASP A 1 195 ? 25.304 -0.434 -10.467 1.00 66.88 195 ASP A O 1
ATOM 1520 N N . LEU A 1 196 ? 27.139 -1.281 -9.489 1.00 56.94 196 LEU A N 1
ATOM 1521 C CA . LEU A 1 196 ? 27.891 -1.503 -10.734 1.00 56.94 196 LEU A CA 1
ATOM 1522 C C . LEU A 1 196 ? 27.149 -2.380 -11.761 1.00 56.94 196 LEU A C 1
ATOM 1524 O O . LEU A 1 196 ? 27.346 -2.202 -12.959 1.00 56.94 196 LEU A O 1
ATOM 1528 N N . ASP A 1 197 ? 26.278 -3.284 -11.307 1.00 60.53 197 ASP A N 1
ATOM 1529 C CA . ASP A 1 197 ? 25.469 -4.156 -12.166 1.00 60.53 197 ASP A CA 1
ATOM 1530 C C . ASP A 1 197 ? 24.146 -3.490 -12.600 1.00 60.53 197 ASP A C 1
ATOM 1532 O O . ASP A 1 197 ? 23.547 -3.876 -13.605 1.00 60.53 197 ASP A O 1
ATOM 1536 N N . ALA A 1 198 ? 23.666 -2.497 -11.840 1.00 56.81 198 ALA A N 1
ATOM 1537 C CA . ALA A 1 198 ? 22.414 -1.777 -12.090 1.00 56.81 198 ALA A CA 1
ATOM 1538 C C . ALA A 1 198 ? 22.618 -0.498 -12.925 1.00 56.81 198 ALA A C 1
ATOM 1540 O O . ALA A 1 198 ? 21.715 -0.075 -13.651 1.00 56.81 198 ALA A O 1
ATOM 1541 N N . THR A 1 199 ? 23.806 0.112 -12.858 1.00 55.69 199 THR A N 1
ATOM 1542 C CA . THR A 1 199 ? 24.131 1.389 -13.514 1.00 55.69 199 THR A CA 1
ATOM 1543 C C . THR A 1 199 ? 24.118 1.337 -15.040 1.00 55.69 199 THR A C 1
ATOM 1545 O O . THR A 1 199 ? 23.808 2.349 -15.669 1.00 55.69 199 THR A O 1
ATOM 1548 N N . ASP A 1 200 ? 24.367 0.172 -15.644 1.00 57.69 200 ASP A N 1
ATOM 1549 C CA . ASP A 1 200 ? 24.331 -0.009 -17.105 1.00 57.69 200 ASP A CA 1
ATOM 1550 C C . ASP A 1 200 ? 22.907 0.067 -17.689 1.00 57.69 200 ASP A C 1
ATOM 1552 O O . ASP A 1 200 ? 22.732 0.206 -18.901 1.00 57.69 200 ASP A O 1
ATOM 1556 N N . LEU A 1 201 ? 21.875 -0.002 -16.841 1.00 59.03 201 LEU A N 1
ATOM 1557 C CA . LEU A 1 201 ? 20.474 -0.041 -17.264 1.00 59.03 201 LEU A CA 1
ATOM 1558 C C . LEU A 1 201 ? 19.819 1.347 -17.339 1.00 59.03 201 LEU A C 1
ATOM 1560 O O . LEU A 1 201 ? 18.764 1.475 -17.957 1.00 59.03 201 LEU A O 1
ATOM 1564 N N . HIS A 1 202 ? 20.412 2.394 -16.743 1.00 58.22 202 HIS A N 1
ATOM 1565 C CA . HIS A 1 202 ? 19.794 3.727 -16.722 1.00 58.22 202 HIS A CA 1
ATOM 1566 C C . HIS A 1 202 ? 20.810 4.901 -16.705 1.00 58.22 202 HIS A C 1
ATOM 1568 O O . HIS A 1 202 ? 20.994 5.566 -15.682 1.00 58.22 202 HIS A O 1
ATOM 1574 N N . PRO A 1 203 ? 21.433 5.246 -17.852 1.00 51.62 203 PRO A N 1
ATOM 1575 C CA . PRO A 1 203 ? 22.524 6.234 -17.929 1.00 51.62 203 PRO A CA 1
ATOM 1576 C C . PRO A 1 203 ? 22.115 7.690 -17.631 1.00 51.62 203 PRO A C 1
ATOM 1578 O O . PRO A 1 203 ? 22.962 8.547 -17.388 1.00 51.62 203 PRO A O 1
ATOM 1581 N N . ALA A 1 204 ? 20.814 8.004 -17.612 1.00 52.25 204 ALA A N 1
ATOM 1582 C CA . ALA A 1 204 ? 20.307 9.366 -17.407 1.00 52.25 204 ALA A CA 1
ATOM 1583 C C . ALA A 1 204 ? 20.509 9.931 -15.981 1.00 52.25 204 ALA A C 1
ATOM 1585 O O . ALA A 1 204 ? 20.159 11.081 -15.729 1.00 52.25 204 ALA A O 1
ATOM 1586 N N . ARG A 1 205 ? 21.054 9.148 -15.038 1.00 53.91 205 ARG A N 1
ATOM 1587 C CA . ARG A 1 205 ? 21.188 9.526 -13.616 1.00 53.91 205 ARG A CA 1
ATOM 1588 C C . ARG A 1 205 ? 22.629 9.768 -13.145 1.00 53.91 205 ARG A C 1
ATOM 1590 O O . ARG A 1 205 ? 22.877 9.885 -11.950 1.00 53.91 205 ARG A O 1
ATOM 1597 N N . HIS A 1 206 ? 23.579 9.934 -14.066 1.00 53.19 206 HIS A N 1
ATOM 1598 C CA . HIS A 1 206 ? 25.015 10.123 -13.788 1.00 53.19 206 HIS A CA 1
ATOM 1599 C C . HIS A 1 206 ? 25.440 11.469 -13.150 1.00 53.19 206 HIS A C 1
ATOM 1601 O O . HIS A 1 206 ? 26.581 11.889 -13.330 1.00 53.19 206 HIS A O 1
ATOM 1607 N N . ASN A 1 207 ? 24.590 12.148 -12.374 1.00 47.28 207 ASN A N 1
ATOM 1608 C CA . ASN A 1 207 ? 24.987 13.399 -11.704 1.00 47.28 207 ASN A CA 1
ATOM 1609 C C . ASN A 1 207 ? 25.532 13.233 -10.276 1.00 47.28 207 ASN A C 1
ATOM 1611 O O . ASN A 1 207 ? 25.974 14.218 -9.690 1.00 47.28 207 ASN A O 1
ATOM 1615 N N . HIS A 1 208 ? 25.585 12.017 -9.727 1.00 47.34 208 HIS A N 1
ATOM 1616 C CA . HIS A 1 208 ? 26.237 11.770 -8.440 1.00 47.34 208 HIS A CA 1
ATOM 1617 C C . HIS A 1 208 ? 27.587 11.069 -8.638 1.00 47.34 208 HIS A C 1
ATOM 1619 O O . HIS A 1 208 ? 27.658 9.869 -8.879 1.00 47.34 208 HIS A O 1
ATOM 1625 N N . GLN A 1 209 ? 28.677 11.836 -8.510 1.00 45.50 209 GLN A N 1
ATOM 1626 C CA . GLN A 1 209 ? 30.069 11.363 -8.408 1.00 45.50 209 GLN A CA 1
ATOM 1627 C C . GLN A 1 209 ? 30.347 10.624 -7.081 1.00 45.50 209 GLN A C 1
ATOM 1629 O O . GLN A 1 209 ? 31.363 10.851 -6.425 1.00 45.50 209 GLN A O 1
ATOM 1634 N N . GLN A 1 210 ? 29.449 9.744 -6.651 1.00 50.38 210 GLN A N 1
ATOM 1635 C CA . GLN A 1 210 ? 29.635 8.950 -5.447 1.00 50.38 210 GLN A CA 1
ATOM 1636 C C . GLN A 1 210 ? 29.420 7.494 -5.833 1.00 50.38 210 GLN A C 1
ATOM 1638 O O . GLN A 1 210 ? 28.329 7.119 -6.248 1.00 50.38 210 GLN A O 1
ATOM 1643 N N . LEU A 1 211 ? 30.495 6.703 -5.764 1.00 49.78 211 LEU A N 1
ATOM 1644 C CA . LEU A 1 211 ? 30.434 5.245 -5.833 1.00 49.78 211 LEU A CA 1
ATOM 1645 C C . LEU A 1 211 ? 29.580 4.789 -4.651 1.00 49.78 211 LEU A C 1
ATOM 1647 O O . LEU A 1 211 ? 30.092 4.623 -3.543 1.00 49.78 211 LEU A O 1
ATOM 1651 N N . SER A 1 212 ? 28.274 4.705 -4.871 1.00 55.91 212 SER A N 1
ATOM 1652 C CA . SER A 1 212 ? 27.376 4.102 -3.913 1.00 55.91 212 SER A CA 1
ATOM 1653 C C . SER A 1 212 ? 27.617 2.588 -3.913 1.00 55.91 212 SER A C 1
ATOM 1655 O O . SE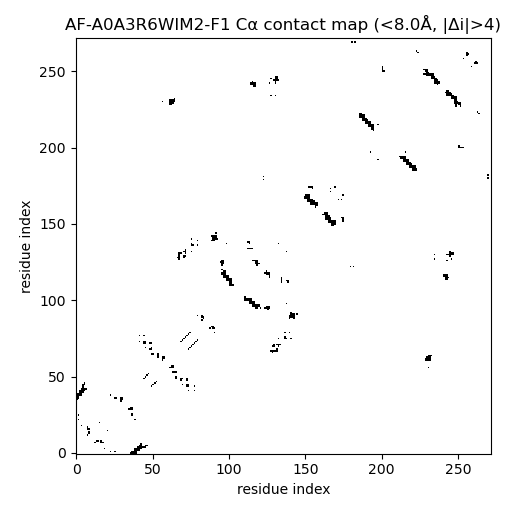R A 1 212 ? 28.063 2.004 -4.905 1.00 55.91 212 SER A O 1
ATOM 1657 N N . THR A 1 213 ? 27.461 1.973 -2.745 1.00 64.62 213 THR A N 1
ATOM 1658 C CA . THR A 1 213 ? 27.505 0.515 -2.563 1.00 64.62 213 THR A CA 1
ATOM 1659 C C . THR A 1 213 ? 26.097 0.009 -2.288 1.00 64.62 213 THR A C 1
ATOM 1661 O O . THR A 1 213 ? 25.906 -0.889 -1.460 1.00 64.62 213 THR A O 1
ATOM 1664 N N . ASP A 1 214 ? 25.099 0.636 -2.908 1.00 74.38 214 ASP A N 1
ATOM 1665 C CA . ASP A 1 214 ? 23.718 0.270 -2.684 1.00 74.38 214 ASP A CA 1
ATOM 1666 C C . ASP A 1 214 ? 23.483 -1.143 -3.209 1.00 74.38 214 ASP A C 1
ATOM 1668 O O . ASP A 1 214 ? 24.099 -1.633 -4.165 1.00 74.38 214 ASP A O 1
ATOM 1672 N N . THR A 1 215 ? 22.630 -1.845 -2.478 1.00 81.81 215 THR A N 1
ATOM 1673 C CA . THR A 1 215 ? 22.261 -3.222 -2.763 1.00 81.81 215 THR A CA 1
ATOM 1674 C C . THR A 1 215 ? 20.831 -3.224 -3.265 1.00 81.81 215 THR A C 1
ATOM 1676 O O . THR A 1 215 ? 19.939 -2.692 -2.606 1.00 81.81 215 THR A O 1
ATOM 1679 N N . TYR A 1 216 ? 20.609 -3.855 -4.412 1.00 84.62 216 TYR A N 1
ATOM 1680 C CA . TYR A 1 216 ? 19.304 -3.939 -5.052 1.00 84.62 216 TYR A CA 1
ATOM 1681 C C . TYR A 1 216 ? 18.864 -5.388 -5.196 1.00 84.62 216 TYR A C 1
ATOM 1683 O O . TYR A 1 216 ? 19.672 -6.319 -5.252 1.00 84.62 216 TYR A O 1
ATOM 1691 N N . LEU A 1 217 ? 17.552 -5.566 -5.314 1.00 88.12 217 LEU A N 1
ATOM 1692 C CA . LEU A 1 217 ? 16.963 -6.814 -5.770 1.00 88.12 217 LEU A CA 1
ATOM 1693 C C . LEU A 1 217 ? 16.726 -6.716 -7.274 1.00 88.12 217 LEU A C 1
ATOM 1695 O O . LEU A 1 217 ? 15.895 -5.933 -7.735 1.00 88.12 217 LEU A O 1
ATOM 1699 N N . LYS A 1 218 ? 17.433 -7.542 -8.040 1.00 89.31 218 LYS A N 1
ATOM 1700 C CA . LYS A 1 218 ? 17.104 -7.797 -9.436 1.00 89.31 218 LYS A CA 1
ATOM 1701 C C . LYS A 1 218 ? 16.006 -8.855 -9.492 1.00 89.31 218 LYS A C 1
ATOM 1703 O O . LYS A 1 218 ? 16.173 -9.952 -8.958 1.00 89.31 218 LYS A O 1
ATOM 1708 N N . VAL A 1 219 ? 14.899 -8.520 -10.150 1.00 90.44 219 VAL A N 1
ATOM 1709 C CA . VAL A 1 219 ? 13.751 -9.414 -10.343 1.00 90.44 219 VAL A CA 1
ATOM 1710 C C . VAL A 1 219 ? 13.666 -9.797 -11.816 1.00 90.44 219 VAL A C 1
ATOM 1712 O O . VAL A 1 219 ? 13.301 -8.982 -12.662 1.00 90.44 219 VAL A O 1
ATOM 1715 N N . ASP A 1 220 ? 14.018 -11.042 -12.122 1.00 89.19 220 ASP A N 1
ATOM 1716 C CA . ASP A 1 220 ? 13.905 -11.619 -13.459 1.00 89.19 220 ASP A CA 1
ATOM 1717 C C . ASP A 1 220 ? 12.574 -12.373 -13.567 1.00 89.19 220 ASP A C 1
ATOM 1719 O O . ASP A 1 220 ? 12.370 -13.384 -12.899 1.00 89.19 220 ASP A O 1
ATOM 1723 N N . PHE A 1 221 ? 11.648 -11.875 -14.388 1.00 89.31 221 PHE A N 1
ATOM 1724 C CA . PHE A 1 221 ? 10.345 -12.515 -14.588 1.00 89.31 221 PHE A CA 1
ATOM 1725 C C . PHE A 1 221 ? 10.427 -13.686 -15.574 1.00 89.31 221 PHE A C 1
ATOM 1727 O O . PHE A 1 221 ? 11.035 -13.564 -16.640 1.00 89.31 221 PHE A O 1
ATOM 1734 N N . ASP A 1 222 ? 9.719 -14.777 -15.271 1.00 87.44 222 ASP A N 1
ATOM 1735 C CA . ASP A 1 222 ? 9.626 -15.956 -16.147 1.00 87.44 222 ASP A CA 1
ATOM 1736 C C . ASP A 1 222 ? 8.925 -15.618 -17.478 1.00 87.44 222 ASP A C 1
ATOM 1738 O O . ASP A 1 222 ? 9.233 -16.173 -18.535 1.00 87.44 222 ASP A O 1
ATOM 1742 N N . VAL A 1 223 ? 7.989 -14.665 -17.426 1.00 83.31 223 VAL A N 1
ATOM 1743 C CA . VAL A 1 223 ? 7.222 -14.133 -18.561 1.00 83.31 223 VAL A CA 1
ATOM 1744 C C . VAL A 1 223 ? 7.377 -12.605 -18.579 1.00 83.31 223 VAL A C 1
ATOM 1746 O O . VAL A 1 223 ? 7.312 -11.989 -17.514 1.00 83.31 223 VAL A O 1
ATOM 1749 N N . PRO A 1 224 ? 7.571 -11.953 -19.745 1.00 82.69 224 PRO A N 1
ATOM 1750 C CA . PRO A 1 224 ? 7.688 -10.498 -19.821 1.00 82.69 224 PRO A CA 1
ATOM 1751 C C . PRO A 1 224 ? 6.460 -9.790 -19.254 1.00 82.69 224 PRO A C 1
ATOM 1753 O O . PRO A 1 224 ? 5.325 -10.153 -19.558 1.00 82.69 224 PRO A O 1
ATOM 1756 N N . GLN A 1 225 ? 6.710 -8.740 -18.475 1.00 82.12 225 GLN A N 1
ATOM 1757 C CA . GLN A 1 225 ? 5.674 -7.907 -17.876 1.00 82.12 225 GLN A CA 1
ATOM 1758 C C . GLN A 1 225 ? 5.479 -6.630 -18.696 1.00 82.12 225 GLN A C 1
ATOM 1760 O O . GLN A 1 225 ? 6.436 -6.031 -19.191 1.00 82.12 225 GLN A O 1
ATOM 1765 N N . ARG A 1 226 ? 4.223 -6.210 -18.847 1.00 79.88 226 ARG A N 1
ATOM 1766 C CA . ARG A 1 226 ? 3.857 -4.976 -19.548 1.00 79.88 226 ARG A CA 1
ATOM 1767 C C . ARG A 1 226 ? 3.895 -3.796 -18.577 1.00 79.88 226 ARG A C 1
ATOM 1769 O O . ARG A 1 226 ? 3.350 -3.894 -17.487 1.00 79.88 226 ARG A O 1
ATOM 1776 N N . GLY A 1 227 ? 4.460 -2.669 -19.014 1.00 77.31 227 GLY A N 1
ATOM 1777 C CA . GLY A 1 227 ? 4.294 -1.382 -18.329 1.00 77.31 227 GLY A CA 1
ATOM 1778 C C . GLY A 1 227 ? 4.994 -1.272 -16.973 1.00 77.31 227 GLY A C 1
ATOM 1779 O O . GLY A 1 227 ? 4.472 -0.604 -16.088 1.00 77.31 227 GLY A O 1
ATOM 1780 N N . LEU A 1 228 ? 6.155 -1.914 -16.802 1.00 80.38 228 LEU A N 1
ATOM 1781 C CA . LEU A 1 228 ? 6.987 -1.709 -15.614 1.00 80.38 228 LEU A CA 1
ATOM 1782 C C . LEU A 1 228 ? 7.405 -0.235 -15.534 1.00 80.38 228 LEU A C 1
ATOM 1784 O O . LEU A 1 228 ? 8.158 0.244 -16.382 1.00 80.38 228 LEU A O 1
ATOM 1788 N N . ALA A 1 229 ? 6.890 0.469 -14.529 1.00 76.88 229 ALA A N 1
ATOM 1789 C CA . ALA A 1 229 ? 7.073 1.903 -14.361 1.00 76.88 229 ALA A CA 1
ATOM 1790 C C . ALA A 1 229 ? 7.950 2.186 -13.133 1.00 76.88 229 ALA A C 1
ATOM 1792 O O . ALA A 1 229 ? 7.567 1.816 -12.020 1.00 76.88 229 ALA A O 1
ATOM 1793 N N . PRO A 1 230 ? 9.105 2.849 -13.298 1.00 81.12 230 PRO A N 1
ATOM 1794 C CA . PRO A 1 230 ? 9.894 3.309 -12.165 1.00 81.12 230 PRO A CA 1
ATOM 1795 C C . PRO A 1 230 ? 9.081 4.202 -11.207 1.00 81.12 230 PRO A C 1
ATOM 1797 O O . PRO A 1 230 ? 8.283 5.036 -11.644 1.00 81.12 230 PRO A O 1
ATOM 1800 N N . GLY A 1 231 ? 9.260 3.996 -9.901 1.00 77.12 231 GLY A N 1
ATOM 1801 C CA . GLY A 1 231 ? 8.459 4.611 -8.828 1.00 77.12 231 GLY A CA 1
ATOM 1802 C C . GLY A 1 231 ? 7.229 3.803 -8.379 1.00 77.12 231 GLY A C 1
ATOM 1803 O O . GLY A 1 231 ? 6.778 3.963 -7.247 1.00 77.12 231 GLY A O 1
ATOM 1804 N N . GLN A 1 232 ? 6.713 2.876 -9.199 1.00 86.44 232 GLN A N 1
ATOM 1805 C CA . GLN A 1 232 ? 5.703 1.906 -8.740 1.00 86.44 232 GLN A CA 1
ATOM 1806 C C . GLN A 1 232 ? 6.344 0.806 -7.888 1.00 86.44 232 GLN A C 1
ATOM 1808 O O . GLN A 1 232 ? 7.552 0.607 -7.947 1.00 86.44 232 GLN A O 1
ATOM 1813 N N . SER A 1 233 ? 5.556 0.056 -7.118 1.00 89.31 233 SER A N 1
ATOM 1814 C CA . SER A 1 233 ? 6.083 -1.011 -6.258 1.00 89.31 233 SER A CA 1
ATOM 1815 C C . SER A 1 233 ? 6.112 -2.371 -6.960 1.00 89.31 233 SER A C 1
ATOM 1817 O O . SER A 1 233 ? 5.149 -2.774 -7.610 1.00 89.31 233 SER A O 1
ATOM 1819 N N . VAL A 1 234 ? 7.188 -3.135 -6.754 1.00 90.81 234 VAL A N 1
ATOM 1820 C CA . VAL A 1 234 ? 7.193 -4.597 -6.935 1.00 90.81 234 VAL A CA 1
ATOM 1821 C C . VAL A 1 234 ? 6.988 -5.242 -5.574 1.00 90.81 234 VAL A C 1
ATOM 1823 O O . VAL A 1 234 ? 7.679 -4.904 -4.616 1.00 90.81 234 VAL A O 1
ATOM 1826 N N . VAL A 1 235 ? 6.047 -6.183 -5.499 1.00 91.75 235 VAL A N 1
ATOM 1827 C CA . VAL A 1 235 ? 5.691 -6.895 -4.267 1.00 91.75 235 VAL A CA 1
ATOM 1828 C C . VAL A 1 235 ? 5.863 -8.389 -4.485 1.00 91.75 235 VAL A C 1
ATOM 1830 O O . VAL A 1 235 ? 5.368 -8.941 -5.469 1.00 91.75 235 VAL A O 1
ATOM 1833 N N . LEU A 1 236 ? 6.583 -9.038 -3.572 1.00 92.56 236 LEU A N 1
ATOM 1834 C CA . LEU A 1 236 ? 6.951 -10.443 -3.685 1.00 92.56 236 LEU A CA 1
ATOM 1835 C C . LEU A 1 236 ? 6.082 -11.303 -2.773 1.00 92.56 236 LEU A C 1
ATOM 1837 O O . LEU A 1 236 ? 5.928 -11.028 -1.581 1.00 92.56 236 LEU A O 1
ATOM 1841 N N . TYR A 1 237 ? 5.564 -12.387 -3.340 1.00 90.38 237 TYR A N 1
ATOM 1842 C CA . TYR A 1 237 ? 4.698 -13.331 -2.648 1.00 90.38 237 TYR A CA 1
ATOM 1843 C C . TYR A 1 237 ? 5.253 -14.749 -2.737 1.00 90.38 237 TYR A C 1
ATOM 1845 O O . TYR A 1 237 ? 5.799 -15.156 -3.764 1.00 90.38 237 TYR A O 1
ATOM 1853 N N . ARG A 1 238 ? 5.057 -15.532 -1.678 1.00 89.12 238 ARG A N 1
ATOM 1854 C CA . ARG A 1 238 ? 5.169 -16.993 -1.725 1.00 89.12 238 ARG A CA 1
ATOM 1855 C C . ARG A 1 238 ? 3.849 -17.593 -2.218 1.00 89.12 238 ARG A C 1
ATOM 1857 O O . ARG A 1 238 ? 2.793 -16.978 -2.099 1.00 89.12 238 ARG A O 1
ATOM 1864 N N . GLN A 1 239 ? 3.903 -18.818 -2.740 1.00 85.44 239 GLN A N 1
ATOM 1865 C CA . GLN A 1 239 ? 2.735 -19.523 -3.291 1.00 85.44 239 GLN A CA 1
ATOM 1866 C C . GLN A 1 239 ? 1.564 -19.679 -2.305 1.00 85.44 239 GLN A C 1
ATOM 1868 O O . GLN A 1 239 ? 0.420 -19.760 -2.735 1.00 85.44 239 GLN A O 1
ATOM 1873 N N . ASP A 1 240 ? 1.830 -19.705 -0.999 1.00 85.88 240 ASP A N 1
ATOM 1874 C CA . ASP A 1 240 ? 0.813 -19.792 0.057 1.00 85.88 240 ASP A CA 1
ATOM 1875 C C . ASP A 1 240 ? 0.220 -18.427 0.458 1.00 85.88 240 ASP A C 1
ATOM 1877 O O . ASP A 1 240 ? -0.550 -18.337 1.412 1.00 85.88 240 ASP A O 1
ATOM 1881 N N . GLY A 1 241 ? 0.570 -17.358 -0.261 1.00 85.88 241 GLY A N 1
ATOM 1882 C CA . GLY A 1 241 ? 0.060 -16.010 -0.035 1.00 85.88 241 GLY A CA 1
ATOM 1883 C C . GLY A 1 241 ? 0.869 -15.184 0.962 1.00 85.88 241 GLY A C 1
ATOM 1884 O O . GLY A 1 241 ? 0.491 -14.042 1.212 1.00 85.88 241 GLY A O 1
ATOM 1885 N N . LEU A 1 242 ? 1.972 -15.700 1.520 1.00 89.25 242 LEU A N 1
ATOM 1886 C CA . LEU A 1 242 ? 2.885 -14.893 2.336 1.00 89.25 242 LEU A CA 1
ATOM 1887 C C . LEU A 1 242 ? 3.444 -13.736 1.499 1.00 89.25 242 LEU A C 1
ATOM 1889 O O . LEU A 1 242 ? 4.113 -13.969 0.495 1.00 89.25 242 LEU A O 1
ATOM 1893 N N . CYS A 1 243 ? 3.199 -12.501 1.928 1.00 90.12 243 CYS A N 1
ATOM 1894 C CA . CYS A 1 243 ? 3.809 -11.302 1.371 1.00 90.12 243 CYS A CA 1
ATOM 1895 C C . CYS A 1 243 ? 5.170 -11.092 2.042 1.00 90.12 243 CYS A C 1
ATOM 1897 O O . CYS A 1 243 ? 5.249 -10.828 3.244 1.00 90.12 243 CYS A O 1
ATOM 1899 N N . PHE A 1 244 ? 6.249 -11.206 1.268 1.00 90.44 244 PHE A N 1
ATOM 1900 C CA . PHE A 1 244 ? 7.605 -10.917 1.744 1.00 90.44 244 PHE A CA 1
ATOM 1901 C C . PHE A 1 244 ? 7.867 -9.413 1.898 1.00 90.44 244 PHE A C 1
ATOM 1903 O O . PHE A 1 244 ? 8.867 -9.027 2.499 1.00 90.44 244 PHE A O 1
ATOM 1910 N N . GLY A 1 245 ? 6.970 -8.583 1.366 1.00 88.56 245 GLY A N 1
ATOM 1911 C CA . GLY A 1 245 ? 7.121 -7.140 1.256 1.00 88.56 245 GLY A CA 1
ATOM 1912 C C . GLY A 1 245 ? 7.396 -6.713 -0.182 1.00 88.56 245 GLY A C 1
ATOM 1913 O O . GLY A 1 245 ? 7.275 -7.497 -1.130 1.00 88.56 245 GLY A O 1
ATOM 1914 N N . GLY A 1 246 ? 7.735 -5.442 -0.344 1.00 88.38 246 GLY A N 1
ATOM 1915 C CA . GLY A 1 246 ? 7.990 -4.844 -1.644 1.00 88.38 246 GLY A CA 1
ATOM 1916 C C . GLY A 1 246 ? 8.884 -3.618 -1.566 1.00 88.38 246 GLY A C 1
ATOM 1917 O O . GLY A 1 246 ? 9.244 -3.153 -0.484 1.00 88.38 246 GLY A O 1
ATOM 1918 N N . GLY A 1 247 ? 9.247 -3.117 -2.738 1.00 87.81 247 GLY A N 1
ATOM 1919 C CA . GLY A 1 247 ? 10.046 -1.911 -2.896 1.00 87.81 247 GLY A CA 1
ATOM 1920 C C . GLY A 1 247 ? 9.708 -1.197 -4.195 1.00 87.81 247 GLY A C 1
ATOM 1921 O O . GLY A 1 247 ? 9.147 -1.796 -5.117 1.00 87.81 247 GLY A O 1
ATOM 1922 N N . ALA A 1 248 ? 10.057 0.086 -4.267 1.00 87.44 248 ALA A N 1
ATOM 1923 C CA . ALA A 1 248 ? 9.897 0.861 -5.488 1.00 87.44 248 ALA A CA 1
ATOM 1924 C C . ALA A 1 248 ? 10.786 0.295 -6.609 1.00 87.44 248 ALA A C 1
ATOM 1926 O O . ALA A 1 248 ? 11.947 -0.060 -6.391 1.00 87.44 248 ALA A O 1
ATOM 1927 N N . ILE A 1 249 ? 10.244 0.234 -7.822 1.00 86.69 249 ILE A N 1
ATOM 1928 C CA . ILE A 1 249 ? 10.976 -0.088 -9.041 1.00 86.69 249 ILE A CA 1
ATOM 1929 C C . ILE A 1 249 ? 11.946 1.060 -9.283 1.00 86.69 249 ILE A C 1
ATOM 1931 O O . ILE A 1 249 ? 11.537 2.167 -9.632 1.00 86.69 249 ILE A O 1
ATOM 1935 N N . TYR A 1 250 ? 13.234 0.785 -9.110 1.00 83.69 250 TYR A N 1
ATOM 1936 C CA . TYR A 1 250 ? 14.275 1.765 -9.390 1.00 83.69 250 TYR A CA 1
ATOM 1937 C C . TYR A 1 250 ? 14.426 2.012 -10.897 1.00 83.69 250 TYR A C 1
ATOM 1939 O O . TYR A 1 250 ? 14.428 3.151 -11.358 1.00 83.69 250 TYR A O 1
ATOM 1947 N N . CYS A 1 251 ? 14.519 0.935 -11.678 1.00 78.69 251 CYS A N 1
ATOM 1948 C CA . CYS A 1 251 ? 14.565 0.978 -13.135 1.00 78.69 251 CYS A CA 1
ATOM 1949 C C . CYS A 1 251 ? 13.979 -0.308 -13.730 1.00 78.69 251 CYS A C 1
ATOM 1951 O O . CYS A 1 251 ? 13.899 -1.339 -13.058 1.00 78.69 251 CYS A O 1
ATOM 1953 N N . ALA A 1 252 ? 13.574 -0.242 -14.998 1.00 82.69 252 ALA A N 1
ATOM 1954 C CA . ALA A 1 252 ? 13.272 -1.422 -15.796 1.00 82.69 252 ALA A CA 1
ATOM 1955 C C . ALA A 1 252 ? 14.497 -1.787 -16.648 1.00 82.69 252 ALA A C 1
ATOM 1957 O O . ALA A 1 252 ? 15.206 -0.903 -17.125 1.00 82.69 252 ALA A O 1
ATOM 1958 N N . GLY A 1 253 ? 14.733 -3.086 -16.850 1.00 79.31 253 GLY A N 1
ATOM 1959 C CA . GLY A 1 253 ? 15.728 -3.557 -17.815 1.00 79.31 253 GLY A CA 1
ATOM 1960 C C . GLY A 1 253 ? 15.327 -3.251 -19.268 1.00 79.31 253 GLY A C 1
ATOM 1961 O O . GLY A 1 253 ? 14.219 -2.762 -19.510 1.00 79.31 253 GLY A O 1
ATOM 1962 N N . PRO A 1 254 ? 16.190 -3.573 -20.253 1.00 79.94 254 PRO A N 1
ATOM 1963 C CA . PRO A 1 254 ? 15.901 -3.307 -21.656 1.00 79.94 254 PRO A CA 1
ATOM 1964 C C . PRO A 1 254 ? 14.613 -4.008 -22.090 1.00 79.94 254 PRO A C 1
ATOM 1966 O O . PRO A 1 254 ? 14.341 -5.165 -21.754 1.00 79.94 254 PRO A O 1
ATOM 1969 N N . SER A 1 255 ? 13.817 -3.301 -22.879 1.00 80.00 255 SER A N 1
ATOM 1970 C CA . SER A 1 255 ? 12.604 -3.825 -23.486 1.00 80.00 255 SER A CA 1
ATOM 1971 C C . SER A 1 255 ? 12.916 -4.947 -24.480 1.00 80.00 255 SER A C 1
ATOM 1973 O O . SER A 1 255 ? 13.999 -5.039 -25.063 1.00 80.00 255 SER A O 1
ATOM 1975 N N . TYR A 1 256 ? 11.925 -5.802 -24.744 1.00 83.31 256 TYR A N 1
ATOM 1976 C CA . TYR A 1 256 ? 12.052 -6.845 -25.770 1.00 83.31 256 TYR A CA 1
ATOM 1977 C C . TYR A 1 256 ? 12.341 -6.252 -27.159 1.00 83.31 256 TYR A C 1
ATOM 1979 O O . TYR A 1 256 ? 13.034 -6.884 -27.954 1.00 83.31 256 TYR A O 1
ATOM 1987 N N . TRP A 1 257 ? 11.879 -5.025 -27.427 1.00 77.31 257 TRP A N 1
ATOM 1988 C CA . TRP A 1 257 ? 12.211 -4.278 -28.640 1.00 77.31 257 TRP A CA 1
ATOM 1989 C C . TRP A 1 257 ? 13.706 -3.947 -28.726 1.00 77.31 257 TRP A C 1
ATOM 1991 O O . TRP A 1 257 ? 14.347 -4.277 -29.724 1.00 77.31 257 TRP A O 1
ATOM 2001 N N . GLU A 1 258 ? 14.281 -3.367 -27.669 1.00 79.25 258 GLU A N 1
ATOM 2002 C CA . GLU A 1 258 ? 15.715 -3.041 -27.598 1.00 79.25 258 GLU A CA 1
ATOM 2003 C C . GLU A 1 258 ? 16.587 -4.297 -27.698 1.00 79.25 258 GLU A C 1
ATOM 2005 O O . GLU A 1 258 ? 17.609 -4.296 -28.384 1.00 79.25 258 GLU A O 1
ATOM 2010 N N . MET A 1 259 ? 16.134 -5.404 -27.104 1.00 84.62 259 MET A N 1
ATOM 2011 C CA . MET A 1 259 ? 16.795 -6.709 -27.194 1.00 84.62 259 MET A CA 1
ATOM 2012 C C . MET A 1 259 ? 16.564 -7.444 -28.523 1.00 84.62 259 MET A C 1
ATOM 2014 O O . MET A 1 259 ? 17.137 -8.513 -28.729 1.00 84.62 259 MET A O 1
ATOM 2018 N N . ARG A 1 260 ? 15.713 -6.924 -29.421 1.00 89.56 260 ARG A N 1
ATOM 2019 C CA . ARG A 1 260 ? 15.279 -7.605 -30.659 1.00 89.56 260 ARG A CA 1
ATOM 2020 C C . ARG A 1 260 ? 14.715 -9.013 -30.408 1.00 89.56 260 ARG A C 1
ATOM 2022 O O . ARG A 1 260 ? 14.912 -9.928 -31.208 1.00 89.56 260 ARG A O 1
ATOM 2029 N N . LYS A 1 261 ? 14.011 -9.191 -29.289 1.00 87.56 261 LYS A N 1
ATOM 2030 C CA . LYS A 1 261 ? 13.393 -10.450 -28.862 1.00 87.56 261 LYS A CA 1
ATOM 2031 C C . LYS A 1 261 ? 11.900 -10.453 -29.227 1.00 87.56 261 LYS A C 1
ATOM 2033 O O . LYS A 1 261 ? 11.215 -9.470 -28.944 1.00 87.56 261 LYS A O 1
ATOM 2038 N N . PRO A 1 262 ? 11.355 -11.530 -29.822 1.00 86.19 262 PRO A N 1
ATOM 2039 C CA . PRO A 1 262 ? 9.919 -11.624 -30.069 1.00 86.19 262 PRO A CA 1
ATOM 2040 C C . PRO A 1 262 ? 9.139 -11.771 -28.755 1.00 86.19 262 PRO A C 1
ATOM 2042 O O . PRO A 1 262 ? 9.636 -12.343 -27.781 1.00 86.19 262 PRO A O 1
ATOM 2045 N N . LEU A 1 263 ? 7.898 -11.281 -28.736 1.00 81.94 263 LEU A N 1
ATOM 2046 C CA . LEU A 1 263 ? 6.979 -11.527 -27.626 1.00 81.94 263 LEU A CA 1
ATOM 2047 C C . LEU A 1 263 ? 6.570 -13.013 -27.575 1.00 81.94 263 LEU A C 1
ATOM 2049 O O . LEU A 1 263 ? 6.414 -13.635 -28.630 1.00 81.94 263 LEU A O 1
ATOM 2053 N N . PRO A 1 264 ? 6.384 -13.594 -26.376 1.00 82.31 264 PRO A N 1
ATOM 2054 C CA . PRO A 1 264 ? 5.890 -14.959 -26.238 1.00 82.31 264 PRO A CA 1
ATOM 2055 C C . PRO A 1 264 ? 4.430 -15.074 -26.695 1.00 82.31 264 PRO A C 1
ATOM 2057 O O . PRO A 1 264 ? 3.660 -14.118 -26.608 1.00 82.31 264 PRO A O 1
ATOM 2060 N N . SER A 1 265 ? 4.050 -16.267 -27.156 1.00 78.38 265 SER A N 1
ATOM 2061 C CA . SER A 1 265 ? 2.675 -16.613 -27.523 1.00 78.38 265 SER A CA 1
ATOM 2062 C C . SER A 1 265 ? 2.229 -17.862 -26.745 1.00 78.38 265 SER A C 1
ATOM 2064 O O . SER A 1 265 ? 2.963 -18.853 -26.769 1.00 78.38 265 SER A O 1
ATOM 2066 N N . PRO A 1 266 ? 1.067 -17.842 -26.062 1.00 74.69 266 PRO A N 1
ATOM 2067 C CA . PRO A 1 266 ? 0.126 -16.724 -25.976 1.00 74.69 266 PRO A CA 1
ATOM 2068 C C . PRO A 1 266 ? 0.646 -15.588 -25.084 1.00 74.69 266 PRO A C 1
ATOM 2070 O O . PRO A 1 266 ? 1.239 -15.822 -24.029 1.00 74.69 266 PRO A O 1
ATOM 2073 N N . LEU A 1 267 ? 0.386 -14.347 -25.499 1.00 67.19 267 LEU A N 1
ATOM 2074 C CA . LEU A 1 267 ? 0.571 -13.185 -24.639 1.00 67.19 267 LEU A CA 1
ATOM 2075 C C . LEU A 1 267 ? -0.630 -13.122 -23.691 1.00 67.19 267 LEU A C 1
ATOM 2077 O O . LEU A 1 267 ? -1.765 -13.052 -24.157 1.00 67.19 267 LEU A O 1
ATOM 2081 N N . HIS A 1 268 ? -0.399 -13.168 -22.382 1.00 63.22 268 HIS A N 1
ATOM 2082 C CA . HIS A 1 268 ? -1.463 -12.881 -21.422 1.00 63.22 268 HIS A CA 1
ATOM 2083 C C . HIS A 1 268 ? -1.644 -11.358 -21.377 1.00 63.22 268 HIS A C 1
ATOM 2085 O O . HIS A 1 268 ? -0.799 -10.655 -20.827 1.00 63.22 268 HIS A O 1
ATOM 2091 N N . ASP A 1 269 ? -2.696 -10.856 -22.027 1.00 57.31 269 ASP A N 1
ATOM 2092 C CA . ASP A 1 269 ? -3.068 -9.437 -22.043 1.00 57.31 269 ASP A CA 1
ATOM 2093 C C . ASP A 1 269 ? -4.363 -9.211 -21.246 1.00 57.31 269 ASP A C 1
ATOM 2095 O O . ASP A 1 269 ? -5.185 -10.110 -21.098 1.00 57.31 269 ASP A O 1
ATOM 2099 N N . TRP A 1 270 ? -4.549 -7.988 -20.756 1.00 53.59 270 TRP A N 1
ATOM 2100 C CA . TRP A 1 270 ? -5.607 -7.526 -19.850 1.00 53.59 270 TRP A CA 1
ATOM 2101 C C . TRP A 1 270 ? -7.029 -7.571 -20.441 1.00 53.59 270 TRP A C 1
ATOM 2103 O O . TRP A 1 270 ? -7.984 -7.199 -19.762 1.00 53.59 270 TRP A O 1
ATOM 2113 N N . HIS A 1 271 ? -7.169 -7.960 -21.709 1.00 42.72 271 HIS A N 1
ATOM 2114 C CA . HIS A 1 271 ? -8.374 -7.763 -22.518 1.00 42.72 271 HIS A CA 1
ATOM 2115 C C . HIS A 1 271 ? -9.054 -9.052 -22.998 1.00 42.72 271 HIS A C 1
ATOM 2117 O O . HIS A 1 271 ? -9.933 -8.963 -23.858 1.00 42.72 271 HIS A O 1
ATOM 2123 N N . VAL A 1 272 ? -8.681 -10.227 -22.480 1.00 35.84 272 VAL A N 1
ATOM 2124 C CA . VAL A 1 272 ? -9.296 -11.503 -22.894 1.00 35.84 272 VAL A CA 1
ATOM 2125 C C . VAL A 1 272 ? -9.839 -12.279 -21.707 1.00 35.84 272 VAL A C 1
ATOM 2127 O O . VAL A 1 272 ? -9.077 -12.458 -20.734 1.00 35.84 272 VAL A O 1
#

pLDDT: mean 76.39, std 15.48, range [34.03, 96.25]

Mean predicted aligned error: 11.18 Å

Solvent-accessible surface area (backbone atoms only — not comparable to full-atom values): 16830 Å² total; per-residue (Å²): 108,45,82,41,52,72,77,58,61,87,78,69,45,98,57,89,51,68,69,57,56,52,48,50,53,51,42,50,55,26,59,77,72,73,46,87,70,46,83,45,81,40,38,68,58,36,41,66,66,25,49,51,53,38,51,56,35,44,76,70,72,32,50,55,53,59,63,36,37,37,36,34,56,39,61,43,34,53,47,44,55,50,41,46,72,77,67,44,90,43,41,79,74,94,66,41,48,36,77,43,65,52,87,66,94,84,62,99,82,56,75,77,43,54,41,49,24,48,20,93,55,70,89,62,41,42,41,73,42,47,20,65,48,53,61,71,45,51,64,41,50,62,46,77,73,89,56,72,103,53,56,71,40,82,48,46,74,40,84,93,74,71,41,74,40,69,42,64,43,97,77,42,69,68,75,64,71,100,74,84,89,73,86,75,87,74,59,66,48,79,44,84,44,44,40,85,76,55,53,85,60,54,74,91,66,78,82,64,98,60,92,63,84,50,76,44,79,46,76,47,56,79,58,93,78,82,82,77,49,32,37,29,74,49,68,47,67,47,97,90,32,42,43,82,26,42,48,62,31,82,69,57,72,84,49,49,72,79,67,71,46,82,82,68,84,85,70,92,60,100,85,118

Nearest PDB structures (foldseek):
  2hma-assembly1_A-2  TM=6.379E-01  e=7.217E-16  Streptococcus pneumoniae
  2der-assembly1_A  TM=6.497E-01  e=4.758E-15  Escherichia coli
  2der-assembly2_B  TM=6.443E-01  e=3.800E-13  Escherichia coli
  2deu-assembly2_B  TM=6.453E-01  e=1.636E-12  Escherichia coli
  5xxu-assembly1_a  TM=2.171E-01  e=8.367E+00  Toxoplasma gondii

Sequence (272 aa):
MYMNNWDTSDEEGHATCPADMEYEAVRQVCNDIGIPCTRVDFVQEYWNNVFAPCLDEYAQGFTPNPDVLCNREIKFDAFARYAKHVGADAIATGHYAQLLPMNDSASSTDSDALRLFAAVDTNKDQTYFLSHVSADAFQQARAKVPGQAAKWFVVGKRDQDAAVLVAPGTHHPALFADHTYRQPLAGCTVTIVHDLDATDLHPARHNHQQLSTDTYLKVDFDVPQRGLAPGQSVVLYRQDGLCFGGGAIYCAGPSYWEMRKPLPSPLHDWHV

Foldseek 3Di:
DAEAQADCCVPPPPDDDPSNVVLVVVVVVCVVQVHDRDYDYNNVQLCVQQVVVCVVCVVVVFDADSLLRCCARPVLNVVLVVCVVVPHQADADPQQWDWDFDPDPPDPDCRPQTFIFFHPPNLRTPVLSVQAHDSVSCVRHPDPPPRDPWDKDFLDADPVVRDGDIDTHPPDPSNDDPDGQDDPDFDWDKDKDFPVVVCVFDVPPPPDPDRDRDIDIDIGTPADDPDQTFNRKDWDADPRGGTPGIDGDNGDGDDCVRVVHDHDPPDDDRPD

InterPro domains:
  IPR014729 Rossmann-like alpha/beta/alpha sandwich fold [G3DSA:3.40.50.620] (1-148)
  IPR046885 tRNA-specific 2-thiouridylase MnmA-like, C-terminal domain [PF20258] (208-249)